Protein AF-A0A1Q3Z567-F1 (afdb_monomer_lite)

Foldseek 3Di:
DVVVVVVVVVVVVVVVVVVVVVVVVVVVVVVVVVVVVVVVVVVVCCVVVPPDPDDDDDDDDDDDDDDDDDDDDDDDDDDDDDDDDDDDDDDDDDPPDVVNVVVVVVVVVVVVVVVVVVVVVVVVVVVVVVVVVVVPDDPPPPPPDDDDDDDDDDDDDDPDDDPPDPPDADPQGDQPQADEAFDKDKDFAQDWGTYGRDNDIWHFNWFEAQWTQTVQFGIAGAQDWTDRDVQKIKHWNDTYHVRMTIIHIHGD

Sequence (252 aa):
MDRVISLLAALVGLIALGGAILVHTNADTQRREMATEIAQLKASMSLLGAPGAASGKTHTAAPLLPAAASSVAPPSQPSASMPSASMPSAAASAPPTDDTARAMQDLQARIASLEQVASSQAAELDAARARLAAASAPPTDVATAEPAAVTPLTAATASGAPTATPSAVSTDGPTKDCIPLGTRFMGQSGDSFPLCKTHIVLKVAAVTDGLATISGAGDVAVGATVPYNKGCMLAVFSADDSGFAEMRVTCQ

Secondary structure (DSSP, 8-state):
-HHHHHHHHHHHHHHHHHHHHHHHHHHHHHHHHHHHHHHHHHHHHHHHSS----------------------PPP----------PPPPP-------HHHHHHHHHHHHHHHHHHHHHHHHHHHHHHHHHHHHHHHS---------------------------------TT--SSS-BPTT-EEEEETT-EEEBTTSS-EEEEEEEETTEEEETTTEEEETT-EEEEETTEEEEEEEE-TTSEEEEEEEE-

pLDDT: mean 78.4, std 20.61, range [40.0, 98.12]

Structure (mmCIF, N/CA/C/O backbone):
data_AF-A0A1Q3Z567-F1
#
_entry.id   AF-A0A1Q3Z567-F1
#
loop_
_atom_site.group_PDB
_atom_site.id
_atom_site.type_symbol
_atom_site.label_atom_id
_atom_site.label_alt_id
_atom_site.label_comp_id
_atom_site.label_asym_id
_atom_site.label_entity_id
_atom_site.label_seq_id
_atom_site.pdbx_PDB_ins_code
_atom_site.Cartn_x
_atom_site.Cartn_y
_atom_site.Cartn_z
_atom_site.occupancy
_atom_site.B_iso_or_equiv
_atom_site.auth_seq_id
_atom_site.auth_comp_id
_atom_site.auth_asym_id
_atom_site.auth_atom_id
_atom_site.pdbx_PDB_model_num
ATOM 1 N N . MET A 1 1 ? -21.210 21.542 -29.301 1.00 74.25 1 MET A N 1
ATOM 2 C CA . MET A 1 1 ? -19.792 21.503 -28.871 1.00 74.25 1 MET A CA 1
ATOM 3 C C . MET A 1 1 ? -19.579 20.553 -27.686 1.00 74.25 1 MET A C 1
ATOM 5 O O . MET A 1 1 ? -18.475 20.058 -27.514 1.00 74.25 1 MET A O 1
ATOM 9 N N . ASP A 1 2 ? -20.631 20.170 -26.958 1.00 80.31 2 ASP A N 1
ATOM 10 C CA . ASP A 1 2 ? -20.581 19.326 -25.747 1.00 80.31 2 ASP A CA 1
ATOM 11 C C . ASP A 1 2 ? -20.029 17.907 -25.944 1.00 80.31 2 ASP A C 1
ATOM 13 O O . ASP A 1 2 ? -19.398 17.346 -25.050 1.00 80.31 2 ASP A O 1
ATOM 17 N N . ARG A 1 3 ? -20.191 17.325 -27.139 1.00 87.75 3 ARG A N 1
ATOM 18 C CA . ARG A 1 3 ? -19.659 15.982 -27.431 1.00 87.75 3 ARG A CA 1
ATOM 19 C C . ARG A 1 3 ? -18.131 15.932 -27.449 1.00 87.75 3 ARG A C 1
ATOM 21 O O . ARG A 1 3 ? -17.559 14.906 -27.106 1.00 87.75 3 ARG A O 1
ATOM 28 N N . VAL A 1 4 ? -17.476 17.036 -27.813 1.00 90.56 4 VAL A N 1
ATOM 29 C CA . VAL A 1 4 ? -16.007 17.117 -27.843 1.00 90.56 4 VAL A CA 1
ATOM 30 C C . VAL A 1 4 ? -15.452 17.170 -26.419 1.00 90.56 4 VAL A C 1
ATOM 32 O O . VAL A 1 4 ? -14.465 16.505 -26.123 1.00 90.56 4 VAL A O 1
AT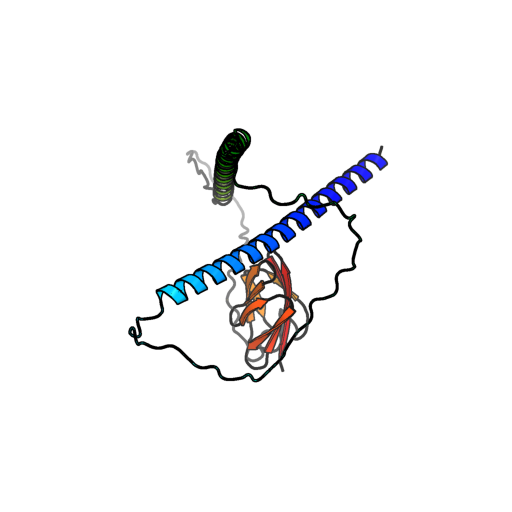OM 35 N N . ILE A 1 5 ? -16.133 17.880 -25.515 1.00 91.94 5 ILE A N 1
ATOM 36 C CA . ILE A 1 5 ? -15.732 17.999 -24.106 1.00 91.94 5 ILE A CA 1
ATOM 37 C C . ILE A 1 5 ? -15.831 16.638 -23.402 1.00 91.94 5 ILE A C 1
ATOM 39 O O . ILE A 1 5 ? -14.900 16.236 -22.707 1.00 91.94 5 ILE A O 1
ATOM 43 N N . SER A 1 6 ? -16.909 15.882 -23.643 1.00 90.00 6 SER A N 1
ATOM 44 C CA . SER A 1 6 ? -17.068 14.533 -23.080 1.00 90.00 6 SER A CA 1
ATOM 45 C C . SER A 1 6 ? -15.996 13.552 -23.582 1.00 90.00 6 SER A C 1
ATOM 47 O O . SER A 1 6 ? -15.500 12.737 -22.806 1.00 90.00 6 SER A O 1
ATOM 49 N N . LEU A 1 7 ? -15.582 13.668 -24.849 1.00 95.00 7 LEU A N 1
ATOM 50 C CA . LEU A 1 7 ? -14.552 12.806 -25.434 1.00 95.00 7 LEU A CA 1
ATOM 51 C C . LEU A 1 7 ? -13.156 13.123 -24.875 1.00 95.00 7 LEU A C 1
ATOM 53 O O . LEU A 1 7 ? -12.402 12.206 -24.554 1.00 95.00 7 LEU A O 1
ATOM 57 N N . LEU A 1 8 ? -12.836 14.407 -24.683 1.00 95.00 8 LEU A N 1
ATOM 58 C CA . LEU A 1 8 ? -11.581 14.826 -24.051 1.00 95.00 8 LEU A CA 1
ATOM 59 C C . LEU A 1 8 ? -11.494 14.362 -22.591 1.00 95.00 8 LEU A C 1
ATOM 61 O O . LEU A 1 8 ? -10.456 13.848 -22.184 1.00 95.00 8 LEU A O 1
ATOM 65 N N . ALA A 1 9 ? -12.582 14.471 -21.823 1.00 94.31 9 ALA A N 1
ATOM 66 C CA . ALA A 1 9 ? -12.614 13.996 -20.439 1.00 94.31 9 ALA A CA 1
ATOM 67 C C . ALA A 1 9 ? -12.362 12.479 -20.341 1.00 94.31 9 ALA A C 1
ATOM 69 O O . ALA A 1 9 ? -11.567 12.034 -19.512 1.00 94.31 9 ALA A O 1
ATOM 70 N N . ALA A 1 10 ? -12.977 11.687 -21.226 1.00 96.56 10 ALA A N 1
ATOM 71 C CA . ALA A 1 10 ? -12.752 10.244 -21.280 1.00 96.56 10 ALA A CA 1
ATOM 72 C C . ALA A 1 10 ? -11.300 9.888 -21.656 1.00 96.56 10 ALA A C 1
ATOM 74 O O . ALA A 1 10 ? -10.713 8.983 -21.065 1.00 96.56 10 ALA A O 1
ATOM 75 N N . LEU A 1 11 ? -10.701 10.620 -22.601 1.00 96.44 11 LEU A N 1
ATOM 76 C CA . LEU A 1 11 ? -9.323 10.392 -23.039 1.00 96.44 11 LEU A CA 1
ATOM 77 C C . LEU A 1 11 ? -8.306 10.696 -21.930 1.00 96.44 11 LEU A C 1
ATOM 79 O O . LEU A 1 11 ? -7.392 9.906 -21.708 1.00 96.44 11 LEU A O 1
ATOM 83 N N . VAL A 1 12 ? -8.497 11.789 -21.187 1.00 95.56 12 VAL A N 1
ATOM 84 C CA . VAL A 1 12 ? -7.654 12.113 -20.023 1.00 95.56 12 VAL A CA 1
ATOM 85 C C . VAL A 1 12 ? -7.780 11.037 -18.940 1.00 95.56 12 VAL A C 1
ATOM 87 O O . VAL A 1 12 ? -6.766 10.603 -18.396 1.00 95.56 12 VAL A O 1
ATOM 90 N N . GLY A 1 13 ? -8.995 10.539 -18.680 1.00 95.00 13 GLY A N 1
ATOM 91 C CA . GLY A 1 13 ? -9.216 9.436 -17.739 1.00 95.00 13 GLY A CA 1
ATOM 92 C C . GLY A 1 13 ? -8.488 8.147 -18.137 1.00 95.00 13 GLY A C 1
ATOM 93 O O . GLY A 1 13 ? -7.898 7.483 -17.288 1.00 95.00 13 GLY A O 1
ATOM 94 N N . LEU A 1 14 ? -8.462 7.817 -19.432 1.00 95.19 14 LEU A N 1
ATOM 95 C CA . LEU A 1 14 ? -7.770 6.627 -19.935 1.00 95.19 14 LEU A CA 1
ATOM 96 C C . LEU A 1 14 ? -6.244 6.762 -19.828 1.00 95.19 14 LEU A C 1
ATOM 98 O O . LEU A 1 14 ? -5.574 5.804 -19.448 1.00 95.19 14 LEU A O 1
ATOM 102 N N . ILE A 1 15 ? -5.692 7.952 -20.090 1.00 93.75 15 ILE A N 1
ATOM 103 C CA . ILE A 1 15 ? -4.257 8.223 -19.905 1.00 93.75 15 ILE A CA 1
ATOM 104 C C . ILE A 1 15 ? -3.869 8.093 -18.426 1.00 93.75 15 ILE A C 1
ATOM 106 O O . ILE A 1 15 ? -2.868 7.448 -18.115 1.00 93.75 15 ILE A O 1
ATOM 110 N N . ALA A 1 16 ? -4.676 8.646 -17.513 1.00 93.31 16 ALA A N 1
ATOM 111 C CA . ALA A 1 16 ? -4.439 8.528 -16.074 1.00 93.31 16 ALA A CA 1
ATOM 112 C C . ALA A 1 16 ? -4.460 7.060 -15.610 1.00 93.31 16 ALA A C 1
ATOM 114 O O . ALA A 1 16 ? -3.570 6.627 -14.878 1.00 93.31 16 ALA A O 1
ATOM 115 N N . LEU A 1 17 ? -5.423 6.272 -16.102 1.00 93.31 17 LEU A N 1
ATOM 116 C CA . LEU A 1 17 ? -5.502 4.838 -15.819 1.00 93.31 17 LEU A CA 1
ATOM 117 C C . LEU A 1 17 ? -4.287 4.073 -16.372 1.00 93.31 17 LEU A C 1
ATOM 119 O O . LEU A 1 17 ? -3.739 3.208 -15.690 1.00 93.31 17 LEU A O 1
ATOM 123 N N . GLY A 1 18 ? -3.831 4.418 -17.579 1.00 92.19 18 GLY A N 1
ATOM 124 C CA . GLY A 1 18 ? -2.625 3.843 -18.176 1.00 92.19 18 GLY A CA 1
ATOM 125 C C . GLY A 1 18 ? -1.368 4.121 -17.348 1.00 92.19 18 GLY A C 1
ATOM 126 O O . GLY A 1 18 ? -0.565 3.215 -17.134 1.00 92.19 18 GLY A O 1
ATOM 127 N N . GLY A 1 19 ? -1.230 5.342 -16.819 1.00 91.69 19 GLY A N 1
ATOM 128 C CA . GLY A 1 19 ? -0.124 5.719 -15.936 1.00 91.69 19 GLY A CA 1
ATOM 129 C C . GLY A 1 19 ? -0.081 4.895 -14.646 1.00 91.69 19 GLY A C 1
ATOM 130 O O . GLY A 1 19 ? 0.981 4.395 -14.279 1.00 91.69 19 GLY A O 1
ATOM 131 N N . ALA A 1 20 ? -1.232 4.681 -14.001 1.00 86.19 20 ALA A N 1
ATOM 132 C CA . ALA A 1 20 ? -1.317 3.896 -12.767 1.00 86.19 20 ALA A CA 1
ATOM 133 C C . ALA A 1 20 ? -0.874 2.433 -12.965 1.00 86.19 20 ALA A C 1
ATOM 135 O O . ALA A 1 20 ? -0.101 1.900 -12.169 1.00 86.19 20 ALA A O 1
ATOM 136 N N . ILE A 1 21 ? -1.297 1.799 -14.066 1.00 87.44 21 ILE A N 1
ATOM 137 C CA . ILE A 1 21 ? -0.906 0.417 -14.395 1.00 87.44 21 ILE A CA 1
ATOM 138 C C . ILE A 1 21 ? 0.606 0.324 -14.665 1.00 87.44 21 ILE A C 1
ATOM 140 O O . ILE A 1 21 ? 1.266 -0.628 -14.240 1.00 87.44 21 ILE A O 1
ATOM 144 N N . LEU A 1 22 ? 1.175 1.320 -15.349 1.00 87.38 22 LEU A N 1
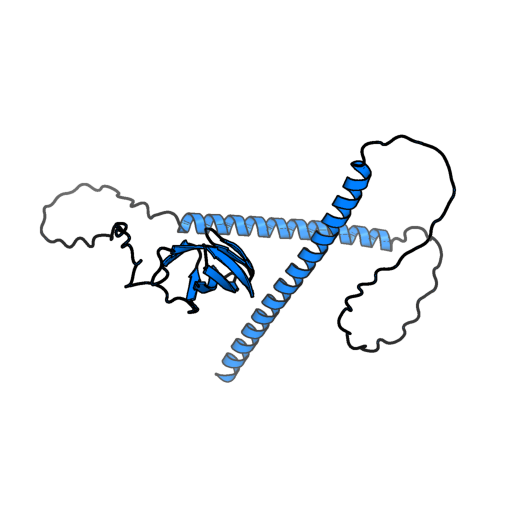ATOM 145 C CA . LEU A 1 22 ? 2.599 1.341 -15.687 1.00 87.38 22 LEU A CA 1
ATOM 146 C C . LEU A 1 22 ? 3.474 1.483 -14.429 1.00 87.38 22 LEU A C 1
ATOM 148 O O . LEU A 1 22 ? 4.460 0.766 -14.282 1.00 87.38 22 LEU A O 1
ATOM 152 N N . VAL A 1 23 ? 3.080 2.333 -13.475 1.00 89.62 23 VAL A N 1
ATOM 153 C CA . VAL A 1 23 ? 3.792 2.463 -12.190 1.00 89.62 23 VAL A CA 1
ATOM 154 C C . VAL A 1 23 ? 3.724 1.165 -11.382 1.00 89.62 23 VAL A C 1
ATOM 156 O O . VAL A 1 23 ? 4.752 0.712 -10.879 1.00 89.62 23 VAL A O 1
ATOM 159 N N . HIS A 1 24 ? 2.554 0.524 -11.309 1.00 83.50 24 HIS A N 1
ATOM 160 C CA . HIS A 1 24 ? 2.380 -0.715 -10.545 1.00 83.50 24 HIS A CA 1
ATOM 161 C C . HIS A 1 24 ? 3.247 -1.862 -11.093 1.00 83.50 24 HIS A C 1
ATOM 163 O O . HIS A 1 24 ? 3.981 -2.515 -10.354 1.00 83.50 24 HIS A O 1
ATOM 169 N N . THR A 1 25 ? 3.251 -2.047 -12.416 1.00 83.31 25 THR A N 1
ATOM 170 C CA . THR A 1 25 ? 4.081 -3.076 -13.070 1.00 83.31 25 THR A CA 1
ATOM 171 C C . THR A 1 25 ? 5.586 -2.818 -12.931 1.00 83.31 25 THR A C 1
ATOM 173 O O . THR A 1 25 ? 6.370 -3.766 -12.821 1.00 83.31 25 THR A O 1
ATOM 176 N N . ASN A 1 26 ? 6.009 -1.550 -12.890 1.00 85.19 26 ASN A N 1
ATOM 177 C CA . ASN A 1 26 ? 7.406 -1.187 -12.649 1.00 85.19 26 ASN A CA 1
ATOM 178 C C . ASN A 1 26 ? 7.835 -1.520 -11.207 1.00 85.19 26 ASN A C 1
ATOM 180 O O . ASN A 1 26 ? 8.870 -2.154 -11.001 1.00 85.19 26 ASN A O 1
ATOM 184 N N . ALA A 1 27 ? 6.992 -1.202 -10.218 1.00 82.19 27 ALA A N 1
ATOM 185 C CA . ALA A 1 27 ? 7.247 -1.540 -8.818 1.00 82.19 27 ALA A CA 1
ATOM 186 C C . ALA A 1 27 ? 7.392 -3.060 -8.599 1.00 82.19 27 ALA A C 1
ATOM 188 O O . ALA A 1 27 ? 8.302 -3.503 -7.894 1.00 82.19 27 ALA A O 1
ATOM 189 N N . ASP A 1 28 ? 6.557 -3.872 -9.254 1.00 84.88 28 ASP A N 1
ATOM 190 C CA . ASP A 1 28 ? 6.667 -5.336 -9.204 1.00 84.88 28 ASP A CA 1
ATOM 191 C C . ASP A 1 28 ? 7.965 -5.860 -9.828 1.00 84.88 28 ASP A C 1
ATOM 193 O O . ASP A 1 28 ? 8.568 -6.814 -9.325 1.00 84.88 28 ASP A O 1
ATOM 197 N N . THR A 1 29 ? 8.411 -5.235 -10.919 1.00 84.81 29 THR A N 1
ATOM 198 C CA . THR A 1 29 ? 9.659 -5.610 -11.596 1.00 84.81 29 THR A CA 1
ATOM 199 C C . THR A 1 29 ? 10.858 -5.313 -10.698 1.00 84.81 29 THR A C 1
ATOM 201 O O . THR A 1 29 ? 11.662 -6.213 -10.448 1.00 84.81 29 THR A O 1
ATOM 204 N N . GLN A 1 30 ? 10.908 -4.120 -10.095 1.00 87.88 30 GLN A N 1
ATOM 205 C CA . GLN A 1 30 ? 11.947 -3.762 -9.124 1.00 87.88 30 GLN A CA 1
ATOM 206 C C . GLN A 1 30 ? 11.977 -4.705 -7.917 1.00 87.88 30 GLN A C 1
ATOM 208 O O . GLN A 1 30 ? 13.054 -5.137 -7.505 1.00 87.88 30 GLN A O 1
ATOM 213 N N . ARG A 1 31 ? 10.815 -5.080 -7.356 1.00 81.88 31 ARG A N 1
ATOM 214 C CA . ARG A 1 31 ? 10.772 -6.025 -6.224 1.00 81.88 31 ARG A CA 1
ATOM 215 C C . ARG A 1 31 ? 11.371 -7.385 -6.591 1.00 81.88 31 ARG A C 1
ATOM 217 O O . ARG A 1 31 ? 12.050 -7.994 -5.763 1.00 81.88 31 ARG A O 1
ATOM 224 N N . ARG A 1 32 ? 11.149 -7.867 -7.820 1.00 87.81 32 ARG A N 1
ATOM 225 C CA . ARG A 1 32 ? 11.729 -9.135 -8.297 1.00 87.81 32 ARG A CA 1
ATOM 226 C C . ARG A 1 32 ? 13.237 -9.035 -8.493 1.00 87.81 32 ARG A C 1
ATOM 228 O O . ARG A 1 32 ? 13.945 -9.948 -8.076 1.00 87.81 32 ARG A O 1
ATOM 235 N N . GLU A 1 33 ? 13.721 -7.938 -9.065 1.00 90.06 33 GLU A N 1
ATOM 236 C CA . GLU A 1 33 ? 15.157 -7.706 -9.245 1.00 90.06 33 GLU A CA 1
ATOM 237 C C . GLU A 1 33 ? 15.881 -7.658 -7.891 1.00 90.06 33 GLU A C 1
ATOM 239 O O . GLU A 1 33 ? 16.802 -8.447 -7.663 1.00 90.06 33 GLU A O 1
ATOM 244 N N . MET A 1 34 ? 15.382 -6.874 -6.929 1.00 90.88 34 MET A N 1
ATOM 245 C CA . MET A 1 34 ? 15.969 -6.801 -5.583 1.00 90.88 34 MET A CA 1
ATOM 246 C C . MET A 1 34 ? 15.975 -8.160 -4.865 1.00 90.88 34 MET A C 1
ATOM 248 O O . MET A 1 34 ? 16.950 -8.513 -4.200 1.00 90.88 34 MET A O 1
ATOM 252 N N . ALA A 1 35 ? 14.918 -8.965 -5.018 1.00 86.12 35 ALA A N 1
ATOM 253 C CA . ALA A 1 35 ? 14.878 -10.307 -4.437 1.00 86.12 35 ALA A CA 1
ATOM 254 C C . ALA A 1 35 ? 15.980 -11.219 -5.007 1.00 86.12 35 ALA A C 1
ATOM 256 O O . ALA A 1 35 ? 16.580 -12.004 -4.265 1.00 86.12 35 ALA A O 1
ATOM 257 N N . THR A 1 36 ? 16.281 -11.104 -6.306 1.00 91.69 36 THR A N 1
ATOM 258 C CA . THR A 1 36 ? 17.366 -11.873 -6.933 1.00 91.69 36 THR A CA 1
ATOM 259 C C . THR A 1 36 ? 18.751 -11.399 -6.505 1.00 91.69 36 THR A C 1
ATOM 261 O O . THR A 1 36 ? 19.616 -12.238 -6.244 1.00 91.69 36 THR A O 1
ATOM 264 N N . GLU A 1 37 ? 18.951 -10.091 -6.330 1.00 92.06 37 GLU A N 1
ATOM 265 C CA . GLU A 1 37 ? 20.209 -9.546 -5.815 1.00 92.06 37 GLU A CA 1
ATOM 266 C C . GLU A 1 37 ? 20.483 -10.029 -4.390 1.00 92.06 37 GLU A C 1
ATOM 268 O O . GLU A 1 37 ? 21.581 -10.506 -4.101 1.00 92.06 37 GLU A O 1
ATOM 273 N N . ILE A 1 38 ? 19.476 -10.012 -3.507 1.00 89.19 38 ILE A N 1
ATOM 274 C CA . ILE A 1 38 ? 19.614 -10.510 -2.129 1.00 89.19 38 ILE A CA 1
ATOM 275 C C . ILE A 1 38 ? 19.966 -12.002 -2.120 1.00 89.19 38 ILE A C 1
ATOM 277 O O . ILE A 1 38 ? 20.807 -12.436 -1.328 1.00 89.19 38 ILE A O 1
ATOM 281 N N . ALA A 1 39 ? 19.362 -12.800 -3.005 1.00 88.00 39 ALA A N 1
ATOM 282 C CA . ALA A 1 39 ? 19.693 -14.216 -3.127 1.00 88.00 39 ALA A CA 1
ATOM 283 C C . ALA A 1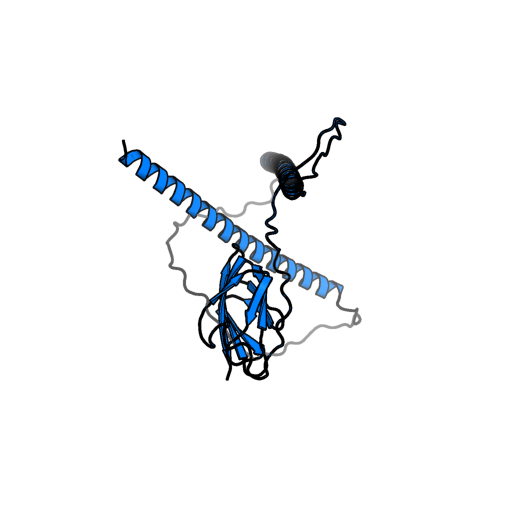 39 ? 21.148 -14.427 -3.583 1.00 88.00 39 ALA A C 1
ATOM 285 O O . ALA A 1 39 ? 21.849 -15.269 -3.014 1.00 88.00 39 ALA A O 1
ATOM 286 N N . GLN A 1 40 ? 21.629 -13.636 -4.550 1.00 90.44 40 GLN A N 1
ATOM 287 C CA . GLN A 1 40 ? 23.022 -13.687 -5.003 1.00 90.44 40 GLN A CA 1
ATOM 288 C C . GLN A 1 40 ? 24.011 -13.221 -3.927 1.00 90.44 40 GLN A C 1
ATOM 290 O O . GLN A 1 40 ? 25.008 -13.901 -3.686 1.00 90.44 40 GLN A O 1
ATOM 295 N N . LEU A 1 41 ? 23.721 -12.116 -3.237 1.00 91.88 41 LEU A N 1
ATOM 296 C CA . LEU A 1 41 ? 24.518 -11.600 -2.119 1.00 91.88 41 LEU A CA 1
ATOM 297 C C . LEU A 1 41 ? 24.598 -12.617 -0.977 1.00 91.88 41 LEU A C 1
ATOM 299 O O . LEU A 1 41 ? 25.663 -12.858 -0.417 1.00 91.88 41 LEU A O 1
ATOM 303 N N . LYS A 1 42 ? 23.487 -13.283 -0.653 1.00 91.50 42 LYS A N 1
ATOM 304 C CA . LYS A 1 42 ? 23.470 -14.325 0.378 1.00 91.50 42 LYS A CA 1
ATOM 305 C C . LYS A 1 42 ? 24.281 -15.552 -0.040 1.00 91.50 42 LYS A C 1
ATOM 307 O O . LYS A 1 42 ? 24.982 -16.127 0.792 1.00 91.50 42 LYS A O 1
ATOM 312 N N . ALA A 1 43 ? 24.220 -15.939 -1.314 1.00 92.44 43 ALA A N 1
ATOM 313 C CA . ALA A 1 43 ? 25.026 -17.033 -1.846 1.00 92.44 43 ALA A CA 1
ATOM 314 C C . ALA A 1 43 ? 26.532 -16.712 -1.795 1.00 92.44 43 ALA A C 1
ATOM 316 O O . ALA A 1 43 ? 27.317 -17.551 -1.351 1.00 92.44 43 ALA A O 1
ATOM 317 N N . SER A 1 44 ? 26.939 -15.492 -2.167 1.00 89.19 44 SER A N 1
ATOM 318 C CA . SER A 1 44 ? 28.345 -15.072 -2.101 1.00 89.19 44 SER A CA 1
ATOM 319 C C . SER A 1 44 ? 28.842 -14.930 -0.657 1.00 89.19 44 SER A C 1
ATOM 321 O O . SER A 1 44 ? 29.937 -15.397 -0.341 1.00 89.19 44 SER A O 1
ATOM 323 N N . MET A 1 45 ? 28.016 -14.404 0.256 1.00 90.56 45 MET A N 1
ATOM 324 C CA . MET A 1 45 ? 28.335 -14.364 1.688 1.00 90.56 45 MET A CA 1
ATOM 325 C C . MET A 1 45 ? 28.431 -15.759 2.306 1.00 90.56 45 MET A C 1
ATOM 327 O O . MET A 1 45 ? 29.277 -15.967 3.167 1.00 90.56 45 MET A O 1
ATOM 331 N N . SER A 1 46 ? 27.626 -16.734 1.872 1.00 87.69 46 SER A N 1
ATOM 332 C CA . SER A 1 46 ? 27.750 -18.117 2.354 1.00 87.69 46 SER A CA 1
ATOM 333 C C . SER A 1 46 ? 29.043 -18.786 1.880 1.00 87.69 46 SER A C 1
ATOM 335 O O . SER A 1 46 ? 29.567 -19.646 2.585 1.00 87.69 46 SER A O 1
ATOM 337 N N . LEU A 1 47 ? 29.562 -18.401 0.709 1.00 85.56 47 LEU A N 1
ATOM 338 C CA . LEU A 1 47 ? 30.823 -18.917 0.177 1.00 85.56 47 LEU A CA 1
ATOM 339 C C . LEU A 1 47 ? 32.039 -18.315 0.902 1.00 85.56 47 LEU A C 1
ATOM 341 O O . LEU A 1 47 ? 33.003 -19.027 1.166 1.00 85.56 47 LEU A O 1
ATOM 345 N N . LEU A 1 48 ? 31.984 -17.025 1.257 1.00 88.94 48 LEU A N 1
ATOM 346 C CA . LEU A 1 48 ? 33.039 -16.342 2.024 1.00 88.94 48 LEU A CA 1
ATOM 347 C C . LEU A 1 48 ? 32.952 -16.603 3.535 1.00 88.94 48 LEU A C 1
ATOM 349 O O . LEU A 1 48 ? 33.964 -16.583 4.229 1.00 88.94 48 LEU A O 1
ATOM 353 N N . GLY A 1 49 ? 31.740 -16.804 4.045 1.00 74.38 49 GLY A N 1
ATOM 354 C CA . GLY A 1 49 ? 31.433 -16.946 5.462 1.00 74.38 49 GLY A CA 1
ATOM 355 C C . GLY A 1 49 ? 31.471 -18.380 5.971 1.00 74.38 49 GLY A C 1
ATOM 356 O O . GLY A 1 49 ? 31.224 -18.574 7.156 1.00 74.38 49 GLY A O 1
ATOM 357 N N . ALA A 1 50 ? 31.768 -19.374 5.126 1.00 65.00 50 ALA A N 1
ATOM 358 C CA . ALA A 1 50 ? 32.077 -20.721 5.590 1.00 65.00 50 ALA A CA 1
ATOM 359 C C . ALA A 1 50 ? 33.391 -20.658 6.396 1.00 65.00 50 ALA A C 1
ATOM 361 O O . ALA A 1 50 ? 34.461 -20.498 5.800 1.00 65.00 50 ALA A O 1
ATOM 362 N N . PRO A 1 51 ? 33.347 -20.736 7.743 1.00 53.22 51 PRO A N 1
ATOM 363 C CA . PRO A 1 51 ? 34.561 -20.703 8.541 1.00 53.22 51 PRO A CA 1
ATOM 364 C C . PRO A 1 51 ? 35.397 -21.917 8.146 1.00 53.22 51 PRO A C 1
ATOM 366 O O . PRO A 1 51 ? 34.880 -23.032 8.107 1.00 53.22 51 PRO A O 1
ATOM 369 N N . GLY A 1 52 ? 36.664 -21.684 7.800 1.00 53.31 52 GLY A N 1
ATOM 370 C CA . GLY A 1 52 ? 37.577 -22.693 7.276 1.00 53.31 52 GLY A CA 1
ATOM 371 C C . GLY A 1 52 ? 37.591 -23.980 8.099 1.00 53.31 52 GLY A C 1
ATOM 372 O O . GLY A 1 52 ? 38.350 -24.115 9.054 1.00 53.31 52 GLY A O 1
ATOM 373 N N . ALA A 1 53 ? 36.795 -24.958 7.675 1.00 50.12 53 ALA A N 1
ATOM 374 C CA . ALA A 1 53 ? 36.962 -26.350 8.036 1.00 50.12 53 ALA A CA 1
ATOM 375 C C . ALA A 1 53 ? 37.934 -26.955 7.020 1.00 50.12 53 ALA A C 1
ATOM 377 O O . ALA A 1 53 ? 37.556 -27.369 5.930 1.00 50.12 53 ALA A O 1
ATOM 378 N N . ALA A 1 54 ? 39.211 -26.858 7.386 1.00 47.16 54 ALA A N 1
ATOM 379 C CA . ALA A 1 54 ? 40.353 -27.662 6.970 1.00 47.16 54 ALA A CA 1
ATOM 380 C C . ALA A 1 54 ? 40.247 -28.465 5.656 1.00 47.16 54 ALA A C 1
ATOM 382 O O . ALA A 1 54 ? 39.542 -29.463 5.538 1.00 47.16 54 ALA A O 1
ATOM 383 N N . SER A 1 55 ? 41.134 -28.084 4.735 1.00 52.31 55 SER A N 1
ATOM 384 C CA . SER A 1 55 ? 41.723 -28.923 3.692 1.00 52.31 55 SER A CA 1
ATOM 385 C C . SER A 1 55 ? 41.938 -30.372 4.165 1.00 52.31 55 SER A C 1
ATOM 387 O O . SER A 1 55 ? 42.773 -30.642 5.029 1.00 52.31 55 SER A O 1
ATOM 389 N N . GLY A 1 56 ? 41.178 -31.302 3.589 1.00 43.59 56 GLY A N 1
ATOM 390 C CA . GLY A 1 56 ? 41.235 -32.729 3.882 1.00 43.59 56 GLY A CA 1
ATOM 391 C C . GLY A 1 56 ? 40.840 -33.539 2.652 1.00 43.59 56 GLY A C 1
ATOM 392 O O . GLY A 1 56 ? 39.673 -33.627 2.303 1.00 43.59 56 GLY A O 1
ATOM 393 N N . LYS A 1 57 ? 41.866 -34.069 1.986 1.00 46.84 57 LYS A N 1
ATOM 394 C CA . LYS A 1 57 ? 41.902 -35.052 0.894 1.00 46.84 57 LYS A CA 1
ATOM 395 C C . LYS A 1 57 ? 40.660 -35.937 0.644 1.00 46.84 57 LYS A C 1
ATOM 397 O O . LYS A 1 57 ? 40.018 -36.443 1.556 1.00 46.84 57 LYS A O 1
ATOM 402 N N . THR A 1 58 ? 40.601 -36.321 -0.636 1.00 40.41 58 THR A N 1
ATOM 403 C CA . THR A 1 58 ? 40.142 -37.578 -1.268 1.00 40.41 58 THR A CA 1
ATOM 404 C C . THR A 1 58 ? 38.758 -37.664 -1.923 1.00 40.41 58 THR A C 1
ATOM 406 O O . THR A 1 58 ? 37.716 -37.396 -1.344 1.00 40.41 58 THR A O 1
ATOM 409 N N . HIS A 1 59 ? 38.847 -38.096 -3.185 1.00 52.09 59 HIS A N 1
ATOM 410 C CA . HIS A 1 59 ? 37.832 -38.588 -4.104 1.00 52.09 59 HIS A CA 1
ATOM 411 C C . HIS A 1 59 ? 36.945 -39.718 -3.543 1.00 52.09 59 HIS A C 1
ATOM 413 O O . HIS A 1 59 ? 37.375 -40.493 -2.694 1.00 52.09 59 HIS A O 1
ATOM 419 N N . THR A 1 60 ? 35.807 -39.890 -4.232 1.00 44.38 60 THR A N 1
ATOM 420 C CA . THR A 1 60 ? 35.009 -41.124 -4.395 1.00 44.38 60 THR A CA 1
ATOM 421 C C . THR A 1 60 ? 33.984 -41.436 -3.303 1.00 44.38 60 THR A C 1
ATOM 423 O O . THR A 1 60 ? 34.334 -41.936 -2.244 1.00 44.38 60 THR A O 1
ATOM 426 N N . ALA A 1 61 ? 32.698 -41.256 -3.634 1.00 42.00 61 ALA A N 1
ATOM 427 C CA . ALA A 1 61 ? 31.664 -42.307 -3.684 1.00 42.00 61 ALA A CA 1
ATOM 428 C C . ALA A 1 61 ? 30.255 -41.690 -3.599 1.00 42.00 61 ALA A C 1
ATOM 430 O O . ALA A 1 61 ? 29.976 -40.851 -2.748 1.00 42.00 61 ALA A O 1
ATOM 431 N N . ALA A 1 62 ? 29.366 -42.140 -4.488 1.00 54.19 62 ALA A N 1
ATOM 432 C CA . ALA A 1 62 ? 27.926 -41.902 -4.423 1.00 54.19 62 ALA A CA 1
ATOM 433 C C . ALA A 1 62 ? 27.322 -42.399 -3.094 1.00 54.19 62 ALA A C 1
ATOM 435 O O . ALA A 1 62 ? 27.820 -43.369 -2.516 1.00 54.19 62 ALA A O 1
ATOM 436 N N . PRO A 1 63 ? 26.185 -41.825 -2.673 1.00 54.41 63 PRO A N 1
ATOM 437 C CA . PRO A 1 63 ? 25.020 -42.690 -2.521 1.00 54.41 63 PRO A CA 1
ATOM 438 C C . PRO A 1 63 ? 23.707 -42.065 -3.013 1.00 54.41 63 PRO A C 1
ATOM 440 O O . PRO A 1 63 ? 23.583 -40.875 -3.292 1.00 54.41 63 PRO A O 1
ATOM 443 N N . LEU A 1 64 ? 22.747 -42.969 -3.167 1.00 50.56 64 LEU A N 1
ATOM 444 C CA . LEU A 1 64 ? 21.423 -42.821 -3.744 1.00 50.56 64 LEU A CA 1
ATOM 445 C C . LEU A 1 64 ? 20.486 -41.866 -2.979 1.00 50.56 64 LEU A C 1
ATOM 447 O O . LEU A 1 64 ? 20.566 -41.725 -1.763 1.00 50.56 64 LEU A O 1
ATOM 451 N N . LEU A 1 65 ? 19.558 -41.306 -3.764 1.00 50.22 65 LEU A N 1
ATOM 452 C CA . LEU A 1 65 ? 18.184 -40.848 -3.476 1.00 50.22 65 LEU A CA 1
ATOM 453 C C . LEU A 1 65 ? 17.567 -41.329 -2.135 1.00 50.22 65 LEU A C 1
ATOM 455 O O . LEU A 1 65 ? 17.768 -42.477 -1.739 1.00 50.22 65 LEU A O 1
ATOM 459 N N . PRO A 1 66 ? 16.670 -40.526 -1.524 1.00 55.06 66 PRO A N 1
ATOM 460 C CA . PRO A 1 66 ? 15.263 -40.672 -1.903 1.00 55.06 66 PRO A CA 1
ATOM 461 C C . PRO A 1 66 ? 14.528 -39.357 -2.191 1.00 55.06 66 PRO A C 1
ATOM 463 O O . PRO A 1 66 ? 14.875 -38.269 -1.742 1.00 55.06 66 PRO A O 1
ATOM 466 N N . ALA A 1 67 ? 13.477 -39.527 -2.985 1.00 50.06 67 ALA A N 1
ATOM 467 C CA . ALA A 1 67 ? 12.514 -38.536 -3.411 1.00 50.06 67 ALA A CA 1
ATOM 468 C C . ALA A 1 67 ? 11.674 -37.962 -2.258 1.00 50.06 67 ALA A C 1
ATOM 470 O O . ALA A 1 67 ? 11.214 -38.697 -1.388 1.00 50.06 67 ALA A O 1
ATOM 471 N N . ALA A 1 68 ? 11.355 -36.672 -2.356 1.00 45.97 68 ALA A N 1
ATOM 472 C CA . ALA A 1 68 ? 10.079 -36.122 -1.911 1.00 45.97 68 ALA A CA 1
ATOM 473 C C . ALA A 1 68 ? 9.727 -34.954 -2.837 1.00 45.97 68 ALA A C 1
ATOM 475 O O . ALA A 1 68 ? 10.267 -33.854 -2.744 1.00 45.97 68 ALA A O 1
ATOM 476 N N . ALA A 1 69 ? 8.861 -35.256 -3.798 1.00 48.81 69 ALA A N 1
ATOM 477 C CA . ALA A 1 69 ? 8.278 -34.304 -4.717 1.00 48.81 69 ALA A CA 1
ATOM 478 C C . ALA A 1 69 ? 7.270 -33.411 -3.979 1.00 48.81 69 ALA A C 1
ATOM 480 O O . ALA A 1 69 ? 6.410 -33.892 -3.244 1.00 48.81 69 ALA A O 1
ATOM 481 N N . SER A 1 70 ? 7.335 -32.108 -4.227 1.00 45.00 70 SER A N 1
ATOM 482 C CA . SER A 1 70 ? 6.186 -31.207 -4.115 1.00 45.00 70 SER A CA 1
ATOM 483 C C . SER A 1 70 ? 6.326 -30.147 -5.196 1.00 45.00 70 SER A C 1
ATOM 485 O O . SER A 1 70 ? 6.787 -29.032 -4.984 1.00 45.00 70 SER A O 1
ATOM 487 N N . SER A 1 71 ? 5.980 -30.572 -6.407 1.00 42.88 71 SER A N 1
ATOM 488 C CA . SER A 1 71 ? 5.736 -29.725 -7.564 1.00 42.88 71 SER A CA 1
ATOM 489 C C . SER A 1 71 ? 4.370 -29.059 -7.401 1.00 42.88 71 SER A C 1
ATOM 491 O O . SER A 1 71 ? 3.340 -29.677 -7.676 1.00 42.88 71 SER A O 1
ATOM 493 N N . VAL A 1 72 ? 4.351 -27.806 -6.954 1.00 51.22 72 VAL A N 1
ATOM 494 C CA . VAL A 1 72 ? 3.204 -26.919 -7.171 1.00 51.22 72 VAL A CA 1
ATOM 495 C C . VAL A 1 72 ? 3.357 -26.289 -8.553 1.00 51.22 72 VAL A C 1
ATOM 497 O O . VAL A 1 72 ? 4.344 -25.621 -8.854 1.00 51.22 72 VAL A O 1
ATOM 500 N N . ALA A 1 73 ? 2.410 -26.620 -9.424 1.00 44.56 73 ALA A N 1
ATOM 501 C CA . ALA A 1 73 ? 2.378 -26.239 -10.825 1.00 44.56 73 ALA A CA 1
ATOM 502 C C . ALA A 1 73 ? 2.152 -24.722 -11.005 1.00 44.56 73 ALA A C 1
ATOM 504 O O . ALA A 1 73 ? 1.283 -24.162 -10.334 1.00 44.56 73 ALA A O 1
ATOM 505 N N . PRO A 1 74 ? 2.864 -24.053 -11.930 1.00 60.78 74 PRO A N 1
ATOM 506 C CA . PRO A 1 74 ? 2.483 -22.726 -12.401 1.00 60.78 74 PRO A CA 1
ATOM 507 C C . PRO A 1 74 ? 1.255 -22.809 -13.332 1.00 60.78 74 PRO A C 1
ATOM 509 O O . PRO A 1 74 ? 1.107 -23.797 -14.059 1.00 60.78 74 PRO A O 1
ATOM 512 N N . PRO A 1 75 ? 0.370 -21.794 -13.346 1.00 58.84 75 PRO A N 1
ATOM 513 C CA . PRO A 1 75 ? -0.777 -21.768 -14.241 1.00 58.84 75 PRO A CA 1
ATOM 514 C C . PRO A 1 75 ? -0.342 -21.595 -15.701 1.00 58.84 75 PRO A C 1
ATOM 516 O O . PRO A 1 75 ? 0.445 -20.718 -16.056 1.00 58.84 75 PRO A O 1
ATOM 519 N N . SER A 1 76 ? -0.904 -22.464 -16.532 1.00 47.38 76 SER A N 1
ATOM 520 C CA . SER A 1 76 ? -0.782 -22.542 -17.980 1.00 47.38 76 SER A CA 1
ATOM 521 C C . SER A 1 76 ? -1.080 -21.201 -18.658 1.00 47.38 76 SER A C 1
ATOM 523 O O . SER A 1 76 ? -2.220 -20.737 -18.664 1.00 47.38 76 SER A O 1
ATOM 525 N N . GLN A 1 77 ? -0.065 -20.596 -19.276 1.00 55.28 77 GLN A N 1
ATOM 526 C CA . GLN A 1 77 ? -0.262 -19.525 -20.251 1.00 55.28 77 GLN A CA 1
ATOM 527 C C . GLN A 1 77 ? -0.716 -20.118 -21.597 1.00 55.28 77 GLN A C 1
ATOM 529 O O . GLN A 1 77 ? -0.162 -21.133 -22.032 1.00 55.28 77 GLN A O 1
ATOM 534 N N . PRO A 1 78 ? -1.701 -19.510 -22.283 1.00 58.41 78 PRO A N 1
ATOM 535 C CA . PRO A 1 78 ? -2.121 -19.942 -23.607 1.00 58.41 78 PRO A CA 1
ATOM 536 C C . PRO A 1 78 ? -1.030 -19.648 -24.642 1.00 58.41 78 PRO A C 1
ATOM 538 O O . PRO A 1 78 ? -0.568 -18.518 -24.797 1.00 58.41 78 PRO A O 1
ATOM 541 N N . SER A 1 79 ? -0.634 -20.698 -25.358 1.00 47.41 79 SER A N 1
ATOM 542 C CA . SER A 1 79 ? 0.283 -20.656 -26.490 1.00 47.41 79 SER A CA 1
ATOM 543 C C . SER A 1 79 ? -0.278 -19.779 -27.613 1.00 47.41 79 SER A C 1
ATOM 545 O O . SER A 1 79 ? -1.176 -20.194 -28.342 1.00 47.41 79 SER A O 1
ATOM 547 N N . ALA A 1 80 ? 0.276 -18.579 -27.778 1.00 47.25 80 ALA A N 1
ATOM 548 C CA . ALA A 1 80 ? 0.182 -17.832 -29.023 1.00 47.25 80 ALA A CA 1
ATOM 549 C C . ALA A 1 80 ? 1.403 -18.184 -29.882 1.00 47.25 80 ALA A C 1
ATOM 551 O O . ALA A 1 80 ? 2.551 -17.960 -29.499 1.00 47.25 80 ALA A O 1
ATOM 552 N N . SER A 1 81 ? 1.132 -18.800 -31.027 1.00 51.06 81 SER A N 1
ATOM 553 C CA . SER A 1 81 ? 2.096 -19.207 -32.040 1.00 51.06 81 SER A CA 1
ATOM 554 C C . SER A 1 81 ? 2.918 -18.010 -32.528 1.00 51.06 81 SER A C 1
ATOM 556 O O . SER A 1 81 ? 2.374 -17.102 -33.153 1.00 51.06 81 SER A O 1
ATOM 558 N N . MET A 1 82 ? 4.229 -18.017 -32.279 1.00 42.78 82 MET A N 1
ATOM 559 C CA . MET A 1 82 ? 5.167 -17.149 -32.994 1.00 42.78 82 MET A CA 1
ATOM 560 C C . MET A 1 82 ? 5.750 -17.880 -34.215 1.00 42.78 82 MET A C 1
ATOM 562 O O . MET A 1 82 ? 5.959 -19.096 -34.159 1.00 42.78 82 MET A O 1
ATOM 566 N N . PRO A 1 83 ? 6.015 -17.164 -35.322 1.00 56.25 83 PRO A N 1
ATOM 567 C CA . PRO A 1 83 ? 6.602 -17.732 -36.528 1.00 56.25 83 PRO A CA 1
ATOM 568 C C . PRO A 1 83 ? 8.074 -18.114 -36.314 1.00 56.25 83 PRO A C 1
ATOM 570 O O . PRO A 1 83 ? 8.841 -17.389 -35.684 1.00 56.25 83 PRO A O 1
ATOM 573 N N . SER A 1 84 ? 8.462 -19.258 -36.886 1.00 51.31 84 SER A N 1
ATOM 574 C CA . SER A 1 84 ? 9.858 -19.681 -37.030 1.00 51.31 84 SER A CA 1
ATOM 575 C C . SER A 1 84 ? 10.649 -18.631 -37.807 1.00 51.31 84 SER A C 1
ATOM 577 O O . SER A 1 84 ? 10.459 -18.481 -39.012 1.00 51.31 84 SER A O 1
ATOM 579 N N . ALA A 1 85 ? 11.563 -17.948 -37.124 1.00 45.25 85 ALA A N 1
ATOM 580 C CA . ALA A 1 85 ? 12.667 -17.241 -37.752 1.00 45.25 85 ALA A CA 1
ATOM 581 C C . ALA A 1 85 ? 13.960 -17.997 -37.433 1.00 45.25 85 ALA A C 1
ATOM 583 O O . ALA A 1 85 ? 14.335 -18.191 -36.278 1.00 45.25 85 ALA A O 1
ATOM 584 N N . SER A 1 86 ? 14.588 -18.474 -38.499 1.00 50.28 86 SER A N 1
ATOM 585 C CA . SER A 1 86 ? 15.847 -19.199 -38.552 1.00 50.28 86 SER A CA 1
ATOM 586 C C . SER A 1 86 ? 16.945 -18.503 -37.741 1.00 50.28 86 SER A C 1
ATOM 588 O O . SER A 1 86 ? 17.279 -17.350 -38.006 1.00 50.28 86 SER A O 1
ATOM 590 N N . MET A 1 87 ? 17.542 -19.214 -36.782 1.00 43.22 87 MET A N 1
ATOM 591 C CA . MET A 1 87 ? 18.776 -18.771 -36.130 1.00 43.22 87 MET A CA 1
ATOM 592 C C . MET A 1 87 ? 19.954 -18.877 -37.111 1.00 43.22 87 MET A C 1
ATOM 594 O O . MET A 1 87 ? 20.124 -19.938 -37.721 1.00 43.22 87 MET A O 1
ATOM 598 N N . PRO A 1 88 ? 20.808 -17.848 -37.254 1.00 56.31 88 PRO A N 1
ATOM 599 C CA . PRO A 1 88 ? 22.108 -18.023 -37.874 1.00 56.31 88 PRO A CA 1
ATOM 600 C C . PRO A 1 88 ? 23.063 -18.710 -36.894 1.00 56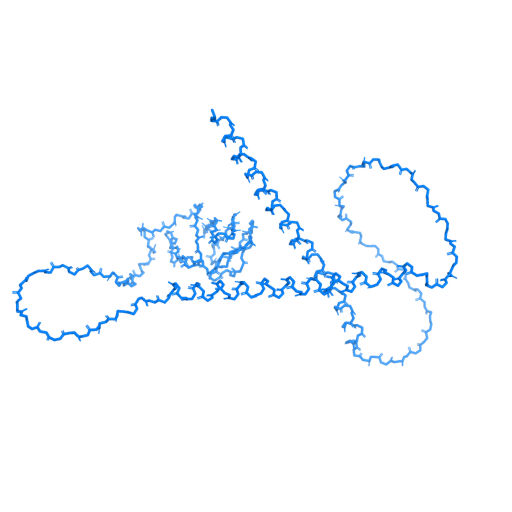.31 88 PRO A C 1
ATOM 602 O O . PRO A 1 88 ? 23.171 -18.363 -35.718 1.00 56.31 88 PRO A O 1
ATOM 605 N N . SER A 1 89 ? 23.742 -19.718 -37.429 1.00 50.38 89 SER A N 1
ATOM 606 C CA . SER A 1 89 ? 24.801 -20.482 -36.787 1.00 50.38 89 SER A CA 1
ATOM 607 C C . SER A 1 89 ? 25.948 -19.575 -36.341 1.00 50.38 89 SER A C 1
ATOM 609 O O . SER A 1 89 ? 26.364 -18.676 -37.072 1.00 50.38 89 SER A O 1
ATOM 611 N N . ALA A 1 90 ? 26.474 -19.862 -35.151 1.00 51.28 90 ALA A N 1
ATOM 612 C CA . ALA A 1 90 ? 27.642 -19.228 -34.564 1.00 51.28 90 ALA A CA 1
ATOM 613 C C . ALA A 1 90 ? 28.829 -19.202 -35.543 1.00 51.28 90 ALA A C 1
ATOM 615 O O . ALA A 1 90 ? 29.262 -20.245 -36.038 1.00 51.28 90 ALA A O 1
ATOM 616 N N . ALA A 1 91 ? 29.363 -18.004 -35.775 1.00 43.25 91 ALA A N 1
ATOM 617 C CA . ALA A 1 91 ? 30.657 -17.784 -36.397 1.00 43.25 91 ALA A CA 1
ATOM 618 C C . ALA A 1 91 ? 31.588 -17.118 -35.381 1.00 43.25 91 ALA A C 1
ATOM 620 O O . ALA A 1 91 ? 31.177 -16.315 -34.547 1.00 43.25 91 ALA A O 1
ATOM 621 N N . ALA A 1 92 ? 32.837 -17.553 -35.448 1.00 47.88 92 ALA A N 1
ATOM 622 C CA . ALA A 1 92 ? 33.903 -17.338 -34.497 1.00 47.88 92 ALA A CA 1
ATOM 623 C C . ALA A 1 92 ? 34.290 -15.867 -34.280 1.00 47.88 92 ALA A C 1
ATOM 625 O O . ALA A 1 92 ? 34.117 -15.017 -35.148 1.00 47.88 92 ALA A O 1
ATOM 626 N N . SER A 1 93 ? 34.889 -15.640 -33.111 1.00 53.47 93 SER A N 1
ATOM 627 C CA . SER A 1 93 ? 35.705 -14.506 -32.675 1.00 53.47 93 SER A CA 1
ATOM 628 C C . SER A 1 93 ? 36.275 -13.641 -33.812 1.00 53.47 93 SER A C 1
ATOM 630 O O . SER A 1 93 ? 37.355 -13.915 -34.336 1.00 53.47 93 SER A O 1
ATOM 632 N N . ALA A 1 94 ? 35.564 -12.570 -34.156 1.00 57.31 94 ALA A N 1
ATOM 633 C CA . ALA A 1 94 ? 36.091 -11.438 -34.912 1.00 57.31 94 ALA A CA 1
ATOM 634 C C . ALA A 1 94 ? 36.539 -10.334 -33.926 1.00 57.31 94 ALA A C 1
ATOM 636 O O . ALA A 1 94 ? 36.007 -10.272 -32.813 1.00 57.31 94 ALA A O 1
ATOM 637 N N . PRO A 1 95 ? 37.518 -9.477 -34.283 1.00 59.53 95 PRO A N 1
ATOM 638 C CA . PRO A 1 95 ? 37.903 -8.330 -33.455 1.00 59.53 95 PRO A CA 1
ATOM 639 C C . PRO A 1 95 ? 36.696 -7.404 -33.210 1.00 59.53 95 PRO A C 1
ATOM 641 O O . PRO A 1 95 ? 35.761 -7.427 -34.014 1.00 59.53 95 PRO A O 1
ATOM 644 N N . PRO A 1 96 ? 36.690 -6.594 -32.129 1.00 57.25 96 PRO A N 1
ATOM 645 C CA . PRO A 1 96 ? 35.614 -5.640 -31.880 1.00 57.25 96 PRO A CA 1
ATOM 646 C C . PRO A 1 96 ? 35.467 -4.740 -33.105 1.00 57.25 96 PRO A C 1
ATOM 648 O O . PRO A 1 96 ? 36.365 -3.969 -33.436 1.00 57.25 96 PRO A O 1
ATOM 651 N N . THR A 1 97 ? 34.358 -4.898 -33.818 1.00 75.12 97 THR A N 1
ATOM 652 C CA . THR A 1 97 ? 34.017 -4.041 -34.948 1.00 75.12 97 THR A CA 1
ATOM 653 C C . THR A 1 97 ? 33.734 -2.632 -34.433 1.00 75.12 97 THR A C 1
ATOM 655 O O . THR A 1 97 ? 33.297 -2.458 -33.290 1.00 75.12 97 THR A O 1
ATOM 658 N N . ASP A 1 98 ? 33.950 -1.619 -35.274 1.00 82.06 98 ASP A N 1
ATOM 659 C CA . ASP A 1 98 ? 33.698 -0.204 -34.952 1.00 82.06 98 ASP A CA 1
ATOM 660 C C . ASP A 1 98 ? 32.275 0.053 -34.406 1.00 82.06 98 ASP A C 1
ATOM 662 O O . ASP A 1 98 ? 32.042 1.003 -33.655 1.00 82.06 98 ASP A O 1
ATOM 666 N N . ASP A 1 99 ? 31.325 -0.833 -34.714 1.00 83.06 99 ASP A N 1
ATOM 667 C CA . ASP A 1 99 ? 29.955 -0.807 -34.198 1.00 83.06 99 ASP A CA 1
ATOM 668 C C . ASP A 1 99 ? 29.872 -1.051 -32.685 1.00 83.06 99 ASP A C 1
ATOM 670 O O . ASP A 1 99 ? 29.070 -0.415 -32.002 1.00 83.06 99 ASP A O 1
ATOM 674 N N . THR A 1 100 ? 30.736 -1.906 -32.126 1.00 88.31 100 THR A N 1
ATOM 675 C CA . THR A 1 100 ? 30.786 -2.137 -30.671 1.00 88.31 100 THR A CA 1
ATOM 676 C C . THR A 1 100 ? 31.298 -0.895 -29.942 1.00 88.31 100 THR A C 1
ATOM 678 O O . THR A 1 100 ? 30.769 -0.520 -28.896 1.00 88.31 100 THR A O 1
ATOM 681 N N . ALA A 1 101 ? 32.300 -0.216 -30.510 1.00 88.94 101 ALA A N 1
ATOM 682 C CA . ALA A 1 101 ? 32.835 1.019 -29.945 1.00 88.94 101 ALA A CA 1
ATOM 683 C C . ALA A 1 101 ? 31.784 2.143 -29.951 1.00 88.94 101 ALA A C 1
ATOM 685 O O . ALA A 1 101 ? 31.604 2.820 -28.938 1.00 88.94 101 ALA A O 1
ATOM 686 N N . ARG A 1 102 ? 31.020 2.283 -31.045 1.00 93.50 102 ARG A N 1
ATOM 687 C CA . ARG A 1 102 ? 29.887 3.221 -31.114 1.00 93.50 102 ARG A CA 1
ATOM 688 C C . ARG A 1 102 ? 28.781 2.880 -30.120 1.00 93.50 102 ARG A C 1
ATOM 690 O O . ARG A 1 102 ? 28.263 3.786 -29.477 1.00 93.50 102 ARG A O 1
ATOM 697 N N . ALA A 1 103 ? 28.452 1.599 -29.954 1.00 87.12 103 ALA A N 1
ATOM 698 C CA . ALA A 1 103 ? 27.445 1.166 -28.989 1.00 87.12 103 ALA A CA 1
ATOM 699 C C . ALA A 1 103 ? 27.849 1.491 -27.540 1.00 87.12 103 ALA A C 1
ATOM 701 O O . ALA A 1 103 ? 27.020 1.957 -26.760 1.00 87.12 103 ALA A O 1
ATOM 702 N N . MET A 1 104 ? 29.126 1.313 -27.176 1.00 94.50 104 MET A N 1
ATOM 703 C CA . MET A 1 104 ? 29.610 1.715 -25.849 1.00 94.50 104 MET A CA 1
ATOM 704 C C . MET A 1 104 ? 29.579 3.235 -25.656 1.00 94.50 104 MET A C 1
ATOM 706 O O . MET A 1 104 ? 29.242 3.703 -24.570 1.00 94.50 104 MET A O 1
ATOM 710 N N . GLN A 1 105 ? 29.880 4.007 -26.701 1.00 95.88 105 GLN A N 1
ATOM 711 C CA . GLN A 1 105 ? 29.843 5.467 -26.643 1.00 95.88 105 GLN A CA 1
ATOM 712 C C . GLN A 1 105 ? 28.407 6.009 -26.523 1.00 95.88 105 GLN A C 1
ATOM 714 O O . GLN A 1 105 ? 28.165 6.938 -25.753 1.00 95.88 105 GLN A O 1
ATOM 719 N N . ASP A 1 106 ? 27.440 5.395 -27.212 1.00 96.06 106 ASP A N 1
ATOM 720 C CA . ASP A 1 106 ? 26.011 5.707 -27.063 1.00 96.06 106 ASP A CA 1
ATOM 721 C C . ASP A 1 106 ? 25.505 5.372 -25.653 1.00 96.06 106 ASP A C 1
ATOM 723 O O . ASP A 1 106 ? 24.826 6.181 -25.018 1.00 96.06 106 ASP A O 1
ATOM 727 N N . LEU A 1 107 ? 25.914 4.223 -25.103 1.00 94.69 107 LEU A N 1
ATOM 728 C CA . LEU A 1 107 ? 25.553 3.842 -23.740 1.00 94.69 107 LEU A CA 1
ATOM 729 C C . LEU A 1 107 ? 26.101 4.841 -22.711 1.00 94.69 107 LEU A C 1
ATOM 731 O O . LEU A 1 107 ? 25.370 5.252 -21.812 1.00 94.69 107 LEU A O 1
ATOM 735 N N . GLN A 1 108 ? 27.351 5.284 -22.870 1.00 96.88 108 GLN A N 1
ATOM 736 C CA . GLN A 1 108 ? 27.939 6.325 -22.023 1.00 96.88 108 GLN A CA 1
ATOM 737 C C . GLN A 1 108 ? 27.172 7.651 -22.122 1.00 96.88 108 GLN A C 1
ATOM 739 O O . GLN A 1 108 ? 26.895 8.274 -21.097 1.00 96.88 108 GLN A O 1
ATOM 744 N N . ALA A 1 109 ? 26.766 8.061 -23.328 1.00 97.50 109 ALA A N 1
ATOM 745 C CA . ALA A 1 109 ? 25.965 9.268 -23.522 1.00 97.50 109 ALA A CA 1
ATOM 746 C C . ALA A 1 109 ? 24.580 9.160 -22.858 1.00 97.50 109 ALA A C 1
ATOM 748 O O . ALA A 1 109 ? 24.109 10.113 -22.232 1.00 97.50 109 ALA A O 1
ATOM 749 N N . ARG A 1 110 ? 23.937 7.988 -22.937 1.00 94.81 110 ARG A N 1
ATOM 750 C CA . ARG A 1 110 ? 22.653 7.734 -22.268 1.00 94.81 110 ARG A CA 1
ATOM 751 C C . ARG A 1 110 ? 22.782 7.756 -20.749 1.00 94.81 110 ARG A C 1
ATOM 753 O O . ARG A 1 110 ? 21.912 8.328 -20.100 1.00 94.81 110 ARG A O 1
ATOM 760 N N . ILE A 1 111 ? 23.853 7.197 -20.185 1.00 96.62 111 ILE A N 1
ATOM 761 C CA . ILE A 1 111 ? 24.104 7.245 -18.736 1.00 96.62 111 ILE A CA 1
ATOM 762 C C . ILE A 1 111 ? 24.255 8.697 -18.273 1.00 96.62 111 ILE A C 1
ATOM 764 O O . ILE A 1 111 ? 23.526 9.115 -17.379 1.00 96.62 111 ILE A O 1
ATOM 768 N N . ALA A 1 112 ? 25.088 9.496 -18.947 1.00 97.06 112 ALA A N 1
ATOM 769 C CA . ALA A 1 112 ? 25.257 10.912 -18.611 1.00 97.06 112 ALA A CA 1
ATOM 770 C C . ALA A 1 112 ? 23.931 11.695 -18.705 1.00 97.06 112 ALA A C 1
ATOM 772 O O . ALA A 1 112 ? 23.615 12.522 -17.849 1.00 97.06 112 ALA A O 1
ATOM 773 N N . SER A 1 113 ? 23.106 11.395 -19.715 1.00 96.44 113 SER A N 1
ATOM 774 C CA . SER A 1 113 ? 21.770 11.985 -19.835 1.00 96.44 113 SER A CA 1
ATOM 775 C C . SER A 1 113 ? 20.850 11.592 -18.675 1.00 96.44 113 SER A C 1
ATOM 777 O O . SER A 1 113 ? 20.080 12.429 -18.206 1.00 96.44 113 SER A O 1
ATOM 779 N N . LEU A 1 114 ? 20.891 10.337 -18.224 1.00 93.88 114 LEU A N 1
ATOM 780 C CA . LEU A 1 114 ? 20.068 9.855 -17.114 1.00 93.88 114 LEU A CA 1
ATOM 781 C C . LEU A 1 114 ? 20.501 10.473 -15.783 1.00 93.88 114 LEU A C 1
ATOM 783 O O . LEU A 1 114 ? 19.644 10.885 -15.003 1.00 93.88 114 LEU A O 1
ATOM 787 N N . GLU A 1 115 ? 21.804 10.613 -15.547 1.00 96.62 115 GLU A N 1
ATOM 788 C CA . GLU A 1 115 ? 22.348 11.283 -14.359 1.00 96.62 115 GLU A CA 1
ATOM 789 C C . GLU A 1 115 ? 21.914 12.753 -14.289 1.00 96.62 115 GLU A C 1
ATOM 791 O O . GLU A 1 115 ? 21.538 13.255 -13.223 1.00 96.62 115 GLU A O 1
ATOM 796 N N . GLN A 1 116 ? 21.885 13.439 -15.433 1.00 96.38 116 GLN A N 1
ATOM 797 C CA . GLN A 1 116 ? 21.424 14.822 -15.507 1.00 96.38 116 GLN A CA 1
ATOM 798 C C . GLN A 1 116 ? 19.918 14.947 -15.231 1.00 96.38 116 GLN A C 1
ATOM 800 O O . GLN A 1 116 ? 19.496 15.838 -14.490 1.00 96.38 116 GLN A O 1
ATOM 805 N N . VAL A 1 117 ? 19.103 14.026 -15.759 1.00 95.06 117 VAL A N 1
ATOM 806 C CA . VAL A 1 117 ? 17.662 13.974 -15.466 1.00 95.06 117 VAL A CA 1
ATOM 807 C C . VAL A 1 117 ? 17.418 13.677 -13.984 1.00 95.06 117 VAL A C 1
ATOM 809 O O . VAL A 1 117 ? 16.638 14.386 -13.347 1.00 95.06 117 VAL A O 1
ATOM 812 N N . ALA A 1 118 ? 18.117 12.700 -13.405 1.00 91.88 118 ALA A N 1
ATOM 813 C CA . ALA A 1 118 ? 17.996 12.365 -11.987 1.00 91.88 118 ALA A CA 1
ATOM 814 C C . ALA A 1 118 ? 18.355 13.557 -11.084 1.00 91.88 118 ALA A C 1
ATOM 816 O O . ALA A 1 118 ? 17.630 13.863 -10.137 1.00 91.88 118 ALA A O 1
ATOM 817 N N . SER A 1 119 ? 19.416 14.291 -11.430 1.00 96.00 119 SER A N 1
ATOM 818 C CA . SER A 1 119 ? 19.829 15.496 -10.704 1.00 96.00 119 SER A CA 1
ATOM 819 C C . SER A 1 119 ? 18.761 16.596 -10.747 1.00 96.00 119 SER A C 1
ATOM 821 O O . SER A 1 119 ? 18.500 17.247 -9.736 1.00 96.00 119 SER A O 1
ATOM 823 N N . SER A 1 120 ? 18.095 16.779 -11.893 1.00 95.62 120 SER A N 1
ATOM 824 C CA . SER A 1 120 ? 17.013 17.764 -12.026 1.00 95.62 120 SER A CA 1
ATOM 825 C C . SER A 1 120 ? 15.780 17.408 -11.188 1.00 95.62 120 SER A C 1
ATOM 827 O O . SER A 1 120 ? 15.240 18.270 -10.497 1.00 95.62 120 SER A O 1
ATOM 829 N N . GLN A 1 121 ? 15.388 16.130 -11.166 1.00 93.62 121 GLN A N 1
ATOM 830 C CA . GLN A 1 121 ? 14.260 15.662 -10.357 1.00 93.62 121 GLN A CA 1
ATOM 831 C C . GLN A 1 121 ? 14.546 15.784 -8.857 1.00 93.62 121 GLN A C 1
ATOM 833 O O . GLN A 1 121 ? 13.665 16.169 -8.089 1.00 93.62 121 GLN A O 1
ATOM 838 N N . ALA A 1 122 ? 15.784 15.505 -8.436 1.00 88.75 122 ALA A N 1
ATOM 839 C CA . ALA A 1 122 ? 16.199 15.684 -7.048 1.00 88.75 122 ALA A CA 1
ATOM 840 C C . ALA A 1 122 ? 16.094 17.154 -6.608 1.00 88.75 122 ALA A C 1
ATOM 842 O O . ALA A 1 122 ? 15.566 17.435 -5.532 1.00 88.75 122 ALA A O 1
ATOM 843 N N . ALA A 1 123 ? 16.525 18.093 -7.458 1.00 96.31 123 ALA A N 1
ATOM 844 C CA . ALA A 1 123 ? 16.393 19.525 -7.189 1.00 96.31 123 ALA A CA 1
ATOM 845 C C . ALA A 1 123 ? 14.921 19.978 -7.125 1.00 96.31 123 ALA A C 1
ATOM 847 O O . ALA A 1 123 ? 14.561 20.811 -6.293 1.00 96.31 123 ALA A O 1
ATOM 848 N N . GLU A 1 124 ? 14.054 19.413 -7.967 1.00 92.25 124 GLU A N 1
ATOM 849 C CA . GLU A 1 124 ? 12.624 19.730 -7.970 1.00 92.25 124 GLU A CA 1
ATOM 850 C C . GLU A 1 124 ? 11.915 19.228 -6.701 1.00 92.25 124 GLU A C 1
ATOM 852 O O . GLU A 1 124 ? 11.132 19.965 -6.097 1.00 92.25 124 GLU A O 1
ATOM 857 N N . LEU A 1 125 ? 12.240 18.014 -6.239 1.00 87.50 125 LEU A N 1
ATOM 858 C CA . LEU A 1 125 ? 11.731 17.465 -4.978 1.00 87.50 125 LEU A CA 1
ATOM 859 C C . LEU A 1 125 ? 12.190 18.276 -3.762 1.00 87.50 125 LEU A C 1
ATOM 861 O O . LEU A 1 125 ? 11.403 18.484 -2.835 1.00 87.50 125 LEU A O 1
ATOM 865 N N . ASP A 1 126 ? 13.435 18.752 -3.761 1.00 93.19 126 ASP A N 1
ATOM 866 C CA . ASP A 1 126 ? 13.949 19.614 -2.695 1.00 93.19 126 ASP A CA 1
ATOM 867 C C . ASP A 1 126 ? 13.221 20.968 -2.670 1.00 93.19 126 ASP A C 1
ATOM 869 O O . ASP A 1 126 ? 12.712 21.393 -1.630 1.00 93.19 126 ASP A O 1
ATOM 873 N N . ALA A 1 127 ? 13.024 21.584 -3.841 1.00 93.56 127 ALA A N 1
ATOM 874 C CA . ALA A 1 127 ? 12.237 22.807 -3.971 1.00 93.56 127 ALA A CA 1
ATOM 875 C C . ALA A 1 127 ? 10.773 22.612 -3.532 1.00 93.56 127 ALA A C 1
ATOM 877 O O . ALA A 1 127 ? 10.195 23.487 -2.880 1.00 93.56 127 ALA A O 1
ATOM 878 N N . ALA A 1 128 ? 10.163 21.467 -3.848 1.00 88.62 128 ALA A N 1
ATOM 879 C CA . ALA A 1 128 ? 8.816 21.128 -3.398 1.00 88.62 128 ALA A CA 1
ATOM 880 C C . ALA A 1 128 ? 8.750 20.975 -1.870 1.00 88.62 128 ALA A C 1
ATOM 882 O O . ALA A 1 128 ? 7.859 21.547 -1.238 1.00 88.62 128 ALA A O 1
ATOM 883 N N . ARG A 1 129 ? 9.721 20.281 -1.258 1.00 94.62 129 ARG A N 1
ATOM 884 C CA . ARG A 1 129 ? 9.828 20.165 0.206 1.00 94.62 129 ARG A CA 1
ATOM 885 C C . ARG A 1 129 ? 10.007 21.522 0.876 1.00 94.62 129 ARG A C 1
ATOM 887 O O . ARG A 1 129 ? 9.341 21.778 1.875 1.00 94.62 129 ARG A O 1
ATOM 894 N N . ALA A 1 130 ? 10.828 22.408 0.315 1.00 92.56 130 ALA A N 1
ATOM 895 C CA . ALA A 1 130 ? 10.999 23.764 0.832 1.00 92.56 130 ALA A CA 1
ATOM 896 C C . ALA A 1 130 ? 9.687 24.569 0.788 1.00 92.56 130 ALA A C 1
ATOM 898 O O . ALA A 1 130 ? 9.357 25.268 1.745 1.00 92.56 130 ALA A O 1
ATOM 899 N N . ARG A 1 131 ? 8.893 24.429 -0.284 1.00 93.75 131 ARG A N 1
ATOM 900 C CA . ARG A 1 131 ? 7.567 25.066 -0.393 1.00 93.75 131 ARG A CA 1
ATOM 901 C C . ARG A 1 131 ? 6.571 24.518 0.627 1.00 93.75 131 ARG A C 1
ATOM 903 O O . ARG A 1 131 ? 5.858 25.303 1.244 1.00 93.75 131 ARG A O 1
ATOM 910 N N . LEU A 1 132 ? 6.538 23.200 0.825 1.00 89.62 132 LEU A N 1
ATOM 911 C CA . LEU A 1 132 ? 5.707 22.554 1.848 1.00 89.62 132 LEU A CA 1
ATOM 912 C C . LEU A 1 132 ? 6.108 23.008 3.257 1.00 89.62 132 LEU A C 1
ATOM 914 O O . LEU A 1 132 ? 5.240 23.360 4.051 1.00 89.62 132 LEU A O 1
ATOM 918 N N . ALA A 1 133 ? 7.412 23.083 3.540 1.00 91.44 133 ALA A N 1
ATOM 919 C CA . ALA A 1 133 ? 7.925 23.583 4.811 1.00 91.44 133 ALA A CA 1
ATOM 920 C C . ALA A 1 133 ? 7.503 25.043 5.054 1.00 91.44 133 ALA A C 1
ATOM 922 O O . ALA A 1 133 ? 6.977 25.355 6.121 1.00 91.44 133 ALA A O 1
ATOM 923 N N . ALA A 1 134 ? 7.643 25.913 4.047 1.00 88.75 134 ALA A N 1
ATOM 924 C CA . ALA A 1 134 ? 7.211 27.309 4.127 1.00 88.75 134 ALA A CA 1
ATOM 925 C C . ALA A 1 134 ? 5.689 27.455 4.309 1.00 88.75 134 ALA A C 1
ATOM 927 O O . ALA A 1 134 ? 5.249 28.315 5.065 1.00 88.75 134 ALA A O 1
ATOM 928 N N . ALA A 1 135 ? 4.886 26.604 3.662 1.00 86.00 135 ALA A N 1
ATOM 929 C CA . ALA A 1 135 ? 3.431 26.593 3.820 1.00 86.00 135 ALA A CA 1
ATOM 930 C C . ALA A 1 135 ? 2.974 26.058 5.191 1.00 86.00 135 ALA A C 1
ATOM 932 O O . ALA A 1 135 ? 1.902 26.424 5.664 1.00 86.00 135 ALA A O 1
ATOM 933 N N . SER A 1 136 ? 3.773 25.192 5.823 1.00 88.06 136 SER A N 1
ATOM 934 C CA . SER A 1 136 ? 3.483 24.613 7.143 1.00 88.06 136 SER A CA 1
ATOM 935 C C . SER A 1 136 ? 3.940 25.472 8.329 1.00 88.06 136 SER A C 1
ATOM 937 O O . SER A 1 136 ? 3.607 25.157 9.472 1.00 88.06 136 SER A O 1
ATOM 939 N N . ALA A 1 137 ? 4.701 26.544 8.086 1.00 78.94 137 ALA A N 1
ATOM 940 C CA . ALA A 1 137 ? 5.108 27.457 9.145 1.00 78.94 137 ALA A CA 1
ATOM 941 C C . ALA A 1 137 ? 3.885 28.249 9.660 1.00 78.94 137 ALA A C 1
ATOM 943 O O . ALA A 1 137 ? 3.113 28.767 8.849 1.00 78.94 137 ALA A O 1
ATOM 944 N N . PRO A 1 138 ? 3.679 28.356 10.989 1.00 72.81 138 PRO A N 1
ATOM 945 C CA . PRO A 1 138 ? 2.587 29.152 11.540 1.00 72.81 138 PRO A CA 1
ATOM 946 C C . PRO A 1 138 ? 2.756 30.624 11.129 1.00 72.81 138 PRO A C 1
ATOM 948 O O . PRO A 1 138 ? 3.895 31.091 11.041 1.00 72.81 138 PRO A O 1
ATOM 951 N N . PRO A 1 139 ? 1.663 31.373 10.888 1.00 65.31 139 PRO A N 1
ATOM 952 C CA . PRO A 1 139 ? 1.761 32.786 10.559 1.00 65.31 139 PRO A CA 1
ATOM 953 C C . PRO A 1 139 ? 2.410 33.519 11.734 1.00 65.31 139 PRO A C 1
ATOM 955 O O . PRO A 1 139 ? 1.828 33.645 12.810 1.00 65.31 139 PRO A O 1
ATOM 958 N N . THR A 1 140 ? 3.642 33.979 11.544 1.00 62.03 140 THR A N 1
ATOM 959 C CA . THR A 1 140 ? 4.282 34.914 12.460 1.00 62.03 140 THR A CA 1
ATOM 960 C C . THR A 1 140 ? 3.559 36.246 12.306 1.00 62.03 140 THR A C 1
ATOM 962 O O . THR A 1 140 ? 3.780 36.966 11.333 1.00 62.03 140 THR A O 1
ATOM 965 N N . ASP A 1 141 ? 2.662 36.550 13.245 1.00 55.03 141 ASP A N 1
ATOM 966 C CA . ASP A 1 141 ? 2.075 37.876 13.416 1.00 55.03 141 ASP A CA 1
ATOM 967 C C . ASP A 1 141 ? 3.199 38.917 13.477 1.00 55.03 141 ASP A C 1
ATOM 969 O O . ASP A 1 141 ? 3.932 39.031 14.464 1.00 55.03 141 ASP A O 1
ATOM 973 N N . VAL A 1 142 ? 3.354 39.687 12.401 1.00 50.19 142 VAL A N 1
ATOM 974 C CA . VAL A 1 142 ? 4.188 40.884 12.396 1.00 50.19 142 VAL A CA 1
ATOM 975 C C . VAL A 1 142 ? 3.364 41.984 13.053 1.00 50.19 142 VAL A C 1
ATOM 977 O O . VAL A 1 142 ? 2.730 42.803 12.394 1.00 50.19 142 VAL A O 1
ATOM 980 N N . ALA A 1 143 ? 3.359 41.991 14.384 1.00 48.31 143 ALA A N 1
ATOM 981 C CA . ALA A 1 143 ? 2.968 43.156 15.157 1.00 48.31 143 ALA A CA 1
ATOM 982 C C . ALA A 1 143 ? 4.059 44.230 15.000 1.00 48.31 143 ALA A C 1
ATOM 984 O O . ALA A 1 143 ? 4.962 44.364 15.827 1.00 48.31 143 ALA A O 1
ATOM 985 N N . THR A 1 144 ? 3.997 44.996 13.909 1.00 50.88 144 THR A N 1
ATOM 986 C CA . THR A 1 144 ? 4.653 46.303 13.836 1.00 50.88 144 THR A CA 1
ATOM 987 C C . THR A 1 144 ? 3.894 47.239 14.768 1.00 50.88 144 THR A C 1
ATOM 989 O O . THR A 1 144 ? 2.768 47.642 14.493 1.00 50.88 144 THR A O 1
ATOM 992 N N . ALA A 1 145 ? 4.509 47.540 15.908 1.00 44.31 145 ALA A N 1
ATOM 993 C CA . ALA A 1 145 ? 4.033 48.542 16.843 1.00 44.31 145 ALA A CA 1
ATOM 994 C C . ALA A 1 145 ? 4.082 49.938 16.197 1.00 44.31 145 ALA A C 1
ATOM 996 O O . ALA A 1 145 ? 5.159 50.461 15.914 1.00 44.31 145 ALA A O 1
ATOM 997 N N . GLU A 1 146 ? 2.913 50.546 16.019 1.00 53.56 146 GLU A N 1
ATOM 998 C CA . GLU A 1 146 ? 2.730 51.984 15.820 1.00 53.56 146 GLU A CA 1
ATOM 999 C C . GLU A 1 146 ? 2.088 52.552 17.105 1.00 53.56 146 GLU A C 1
ATOM 1001 O O . GLU A 1 146 ? 1.101 51.980 17.579 1.00 53.56 146 GLU A O 1
ATOM 1006 N N . PRO A 1 147 ? 2.628 53.614 17.738 1.00 58.28 147 PRO A N 1
ATOM 1007 C CA . PRO A 1 147 ? 2.056 54.151 18.965 1.00 58.28 147 PRO A CA 1
ATOM 1008 C C . PRO A 1 147 ? 1.175 55.372 18.669 1.00 58.28 147 PRO A C 1
ATOM 1010 O O . PRO A 1 147 ? 1.697 56.454 18.419 1.00 58.28 147 PRO A O 1
ATOM 1013 N N . ALA A 1 148 ? -0.149 55.246 18.788 1.00 44.34 148 ALA A N 1
ATOM 1014 C CA . ALA A 1 148 ? -1.016 56.379 19.128 1.00 44.34 148 ALA A CA 1
ATOM 1015 C C . ALA A 1 148 ? -2.390 55.930 19.659 1.00 44.34 148 ALA A C 1
ATOM 1017 O O . ALA A 1 148 ? -3.056 55.064 19.106 1.00 44.34 148 ALA A O 1
ATOM 1018 N N . ALA A 1 149 ? -2.765 56.560 20.770 1.00 49.91 149 ALA A N 1
ATOM 1019 C CA . ALA A 1 149 ? -3.962 56.416 21.595 1.00 49.91 149 ALA A CA 1
ATOM 1020 C C . ALA A 1 149 ? -5.315 56.391 20.851 1.00 49.91 149 ALA A C 1
ATOM 1022 O O . ALA A 1 149 ? -5.505 57.181 19.936 1.00 49.91 149 ALA A O 1
ATOM 1023 N N . VAL A 1 150 ? -6.300 55.608 21.324 1.00 48.03 150 VAL A N 1
ATOM 1024 C CA . VAL A 1 150 ? -7.377 56.003 22.271 1.00 48.03 150 VAL A CA 1
ATOM 1025 C C . VAL A 1 150 ? -8.303 54.808 22.611 1.00 48.03 150 VAL A C 1
ATOM 1027 O O . VAL A 1 150 ? -8.314 53.786 21.940 1.00 48.03 150 VAL A O 1
ATOM 1030 N N . THR A 1 151 ? -9.008 54.961 23.729 1.00 45.56 151 THR A N 1
ATOM 1031 C CA . THR A 1 151 ? -9.692 54.027 24.650 1.00 45.56 151 THR A CA 1
ATOM 1032 C C . THR A 1 151 ? -11.053 53.433 24.157 1.00 45.56 151 THR A C 1
ATOM 1034 O O . THR A 1 151 ? -11.431 53.690 23.019 1.00 45.56 151 THR A O 1
ATOM 1037 N N . PRO A 1 152 ? -11.796 52.597 24.940 1.00 67.00 152 PRO A N 1
ATOM 1038 C CA . PRO A 1 152 ? -12.301 51.277 24.514 1.00 67.00 152 PRO A CA 1
ATOM 1039 C C . PRO A 1 152 ? -13.845 51.151 24.493 1.00 67.00 152 PRO A C 1
ATOM 1041 O O . PRO A 1 152 ? -14.516 51.994 25.076 1.00 67.00 152 PRO A O 1
ATOM 1044 N N . LEU A 1 153 ? -14.412 50.055 23.952 1.00 42.16 153 LEU A N 1
ATOM 1045 C CA . LEU A 1 153 ? -15.573 49.357 24.555 1.00 42.16 153 LEU A CA 1
ATOM 1046 C C . LEU A 1 153 ? -15.988 48.070 23.804 1.00 42.16 153 LEU A C 1
ATOM 1048 O O . LEU A 1 153 ? -16.263 48.131 22.613 1.00 42.16 153 LEU A O 1
ATOM 1052 N N . THR A 1 154 ? -16.213 46.986 24.573 1.00 41.22 154 THR A N 1
ATOM 1053 C CA . THR A 1 154 ? -17.174 45.865 24.334 1.00 41.22 154 THR A CA 1
ATOM 1054 C C . THR A 1 154 ? -16.988 44.974 23.086 1.00 41.22 154 THR A C 1
ATOM 1056 O O . THR A 1 154 ? -16.759 45.456 21.995 1.00 41.22 154 THR A O 1
ATOM 1059 N N . ALA A 1 155 ? -17.151 43.649 23.096 1.00 44.50 155 ALA A N 1
ATOM 1060 C CA . ALA A 1 155 ? -17.619 42.673 24.073 1.00 44.50 155 ALA A CA 1
ATOM 1061 C C . ALA A 1 155 ? -17.089 41.278 23.673 1.00 44.50 155 ALA A C 1
ATOM 1063 O O . ALA A 1 155 ? -16.689 41.039 22.536 1.00 44.50 155 ALA A O 1
ATOM 1064 N N . ALA A 1 156 ? -17.104 40.367 24.639 1.00 48.62 156 ALA A N 1
ATOM 1065 C CA . ALA A 1 156 ? -16.631 38.996 24.564 1.00 48.62 156 ALA A CA 1
ATOM 1066 C C . ALA A 1 156 ? -17.406 38.102 23.581 1.00 48.62 156 ALA A C 1
ATOM 1068 O O . ALA A 1 156 ? -18.630 38.156 23.535 1.00 48.62 156 ALA A O 1
ATOM 1069 N N . THR A 1 157 ? -16.720 37.134 22.966 1.00 41.22 157 THR A N 1
ATOM 1070 C CA . THR A 1 157 ? -17.035 35.709 23.185 1.00 41.22 157 THR A CA 1
ATOM 1071 C C . THR A 1 157 ? -15.790 34.862 22.919 1.00 41.22 157 THR A C 1
ATOM 1073 O O . THR A 1 157 ? -15.295 34.782 21.799 1.00 41.22 157 THR A O 1
ATOM 1076 N N . ALA A 1 158 ? -15.262 34.249 23.977 1.00 47.03 158 ALA A N 1
ATOM 1077 C CA . ALA A 1 158 ? -14.210 33.251 23.894 1.00 47.03 158 ALA A CA 1
ATOM 1078 C C . ALA A 1 158 ? -14.807 31.950 23.340 1.00 47.03 158 ALA A C 1
ATOM 1080 O O . ALA A 1 158 ? -15.672 31.350 23.977 1.00 47.03 158 ALA A O 1
ATOM 1081 N N . SER A 1 159 ? -14.343 31.508 22.171 1.00 45.56 159 SER A N 1
ATOM 1082 C CA . SER A 1 159 ? -14.582 30.145 21.697 1.00 45.56 159 SER A CA 1
ATOM 1083 C C . SER A 1 159 ? -13.423 29.284 22.187 1.00 45.56 159 SER A C 1
ATOM 1085 O O . SER A 1 159 ? -12.339 29.283 21.607 1.00 45.56 159 SER A O 1
ATOM 1087 N N . GLY A 1 160 ? -13.631 28.636 23.333 1.00 40.00 160 GLY A N 1
ATOM 1088 C CA . GLY A 1 160 ? -12.661 27.737 23.944 1.00 40.00 160 GLY A CA 1
ATOM 1089 C C . GLY A 1 160 ? -12.353 26.551 23.035 1.00 40.00 160 GLY A C 1
ATOM 1090 O O . GLY A 1 160 ? -13.256 25.865 22.560 1.00 40.00 160 GLY A O 1
ATOM 1091 N N . ALA A 1 161 ? -11.064 26.302 22.822 1.00 47.50 161 ALA A N 1
ATOM 1092 C CA . ALA A 1 161 ? -10.580 25.028 22.319 1.00 47.50 161 ALA A CA 1
ATOM 1093 C C . ALA A 1 161 ? -10.922 23.927 23.343 1.00 47.50 161 ALA A C 1
ATOM 1095 O O . ALA A 1 161 ? -10.630 24.101 24.532 1.00 47.50 161 ALA A O 1
ATOM 1096 N N . PRO A 1 162 ? -11.538 22.802 22.941 1.00 46.75 162 PRO A N 1
ATOM 1097 C CA . PRO A 1 162 ? -11.772 21.703 23.860 1.00 46.75 162 PRO A CA 1
ATOM 1098 C C . PRO A 1 162 ? -10.449 20.983 24.140 1.00 46.75 162 PRO A C 1
ATOM 1100 O O . PRO A 1 162 ? -9.943 20.217 23.323 1.00 46.75 162 PRO A O 1
ATOM 1103 N N . THR A 1 163 ? -9.904 21.199 25.334 1.00 41.38 163 THR A N 1
ATOM 1104 C CA . THR A 1 163 ? -8.939 20.281 25.942 1.00 41.38 163 THR A CA 1
ATOM 1105 C C . THR A 1 163 ? -9.670 18.970 26.220 1.00 41.38 163 THR A C 1
ATOM 1107 O O . THR A 1 163 ? -10.476 18.881 27.149 1.00 41.38 163 THR A O 1
ATOM 1110 N N . ALA A 1 164 ? -9.416 17.957 25.389 1.00 43.31 164 ALA A N 1
ATOM 1111 C CA . ALA A 1 164 ? -9.912 16.603 25.583 1.00 43.31 164 ALA A CA 1
ATOM 1112 C C . ALA A 1 164 ? -9.388 16.060 26.920 1.00 43.31 164 ALA A C 1
ATOM 1114 O O . ALA A 1 164 ? -8.242 15.634 27.052 1.00 43.31 164 ALA A O 1
ATOM 1115 N N . THR A 1 165 ? -10.237 16.122 27.940 1.00 42.25 165 THR A N 1
ATOM 1116 C CA . THR A 1 165 ? -9.994 15.464 29.220 1.00 42.25 165 THR A CA 1
ATOM 1117 C C . THR A 1 165 ? -10.204 13.963 28.997 1.00 42.25 165 THR A C 1
ATOM 1119 O O . THR A 1 165 ? -11.264 13.591 28.483 1.00 42.25 165 THR A O 1
ATOM 1122 N N . PRO A 1 166 ? -9.239 13.086 29.329 1.00 42.97 166 PRO A N 1
ATOM 1123 C CA . PRO A 1 166 ? -9.422 11.648 29.186 1.00 42.97 166 PRO A CA 1
ATOM 1124 C C . PRO A 1 166 ? -10.578 11.215 30.088 1.00 42.97 166 PRO A C 1
ATOM 1126 O O . PRO A 1 166 ? -10.488 11.270 31.314 1.00 42.97 166 PRO A O 1
ATOM 1129 N N . SER A 1 167 ? -11.694 10.835 29.467 1.00 43.88 167 SER A N 1
ATOM 1130 C CA . SER A 1 167 ? -12.855 10.323 30.187 1.00 43.88 167 SER A CA 1
ATOM 1131 C C . SER A 1 167 ? -12.458 9.050 30.929 1.00 43.88 167 SER A C 1
ATOM 1133 O O . SER A 1 167 ? -11.848 8.147 30.354 1.00 43.88 167 SER A O 1
ATOM 1135 N N . ALA A 1 168 ? -12.785 8.998 32.220 1.00 44.06 168 ALA A N 1
ATOM 1136 C CA . ALA A 1 168 ? -12.553 7.838 33.065 1.00 44.06 168 ALA A CA 1
ATOM 1137 C C . ALA A 1 168 ? -13.220 6.594 32.453 1.00 44.06 168 ALA A C 1
ATOM 1139 O O . ALA A 1 168 ? -14.406 6.598 32.120 1.00 44.06 168 ALA A O 1
ATOM 1140 N N . VAL A 1 169 ? -12.429 5.537 32.279 1.00 43.06 169 VAL A N 1
ATOM 1141 C CA . VAL A 1 169 ? -12.840 4.283 31.647 1.00 43.06 169 VAL A CA 1
ATOM 1142 C C . VAL A 1 169 ? -13.745 3.514 32.614 1.00 43.06 169 VAL A C 1
ATOM 1144 O O . VAL A 1 169 ? -13.280 2.998 33.626 1.00 43.06 169 VAL A O 1
ATOM 1147 N N . SER A 1 170 ? -15.042 3.454 32.308 1.00 52.59 170 SER A N 1
ATOM 1148 C CA . SER A 1 170 ? -16.014 2.581 32.984 1.00 52.59 170 SER A CA 1
ATOM 1149 C C . SER A 1 170 ? -15.657 1.107 32.766 1.00 52.59 170 SER A C 1
ATOM 1151 O O . SER A 1 170 ? -15.231 0.764 31.664 1.00 52.59 170 SER A O 1
ATOM 1153 N N . THR A 1 171 ? -15.877 0.247 33.771 1.00 59.00 171 THR A N 1
ATOM 1154 C CA . THR A 1 171 ? -15.641 -1.221 33.795 1.00 59.00 171 THR A CA 1
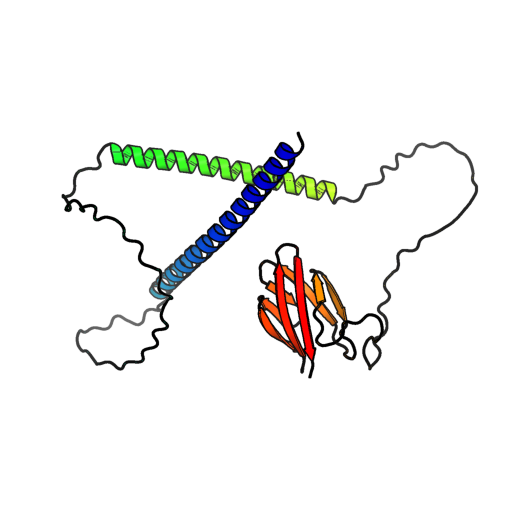ATOM 1155 C C . THR A 1 171 ? -16.409 -2.036 32.743 1.00 59.00 171 THR A C 1
ATOM 1157 O O . THR A 1 171 ? -16.133 -3.216 32.582 1.00 59.00 171 THR A O 1
ATOM 1160 N N . ASP A 1 172 ? -17.325 -1.414 31.999 1.00 62.84 172 ASP A N 1
ATOM 1161 C CA . ASP A 1 172 ? -18.065 -2.033 30.884 1.00 62.84 172 ASP A CA 1
ATOM 1162 C C . ASP A 1 172 ? -17.606 -1.535 29.494 1.00 62.84 172 ASP A C 1
ATOM 1164 O O . ASP A 1 172 ? -18.163 -1.911 28.459 1.00 62.84 172 ASP A O 1
ATOM 1168 N N . GLY A 1 173 ? -16.570 -0.688 29.454 1.00 64.38 173 GLY A N 1
ATOM 1169 C CA . GLY A 1 173 ? -16.131 0.012 28.249 1.00 64.38 173 GLY A CA 1
ATOM 1170 C C . GLY A 1 173 ? -17.068 1.165 27.853 1.00 64.38 173 GLY A C 1
ATOM 1171 O O . GLY A 1 173 ? -18.145 1.342 28.429 1.00 64.38 173 GLY A O 1
ATOM 1172 N N . PRO A 1 174 ? -16.668 2.011 26.891 1.00 73.50 174 PRO A N 1
ATOM 1173 C CA . PRO A 1 174 ? -17.544 3.051 26.362 1.00 73.50 174 PRO A CA 1
ATOM 1174 C C . PRO A 1 174 ? -18.733 2.413 25.628 1.00 73.50 174 PRO A C 1
ATOM 1176 O O . PRO A 1 174 ? -18.559 1.556 24.763 1.00 73.50 174 PRO A O 1
ATOM 1179 N N . THR A 1 175 ? -19.952 2.824 25.986 1.00 72.88 175 THR A N 1
ATOM 1180 C CA . THR A 1 175 ? -21.204 2.346 25.363 1.00 72.88 175 THR A CA 1
ATOM 1181 C C . THR A 1 175 ? -21.843 3.371 24.429 1.00 72.88 175 THR A C 1
ATOM 1183 O O . THR A 1 175 ? -22.779 3.047 23.703 1.00 72.88 175 THR A O 1
ATOM 1186 N N . LYS A 1 176 ? -21.381 4.619 24.482 1.00 71.94 176 LYS A N 1
ATOM 1187 C CA . LYS A 1 176 ? -21.738 5.705 23.569 1.00 71.94 176 LYS A CA 1
ATOM 1188 C C . LYS A 1 176 ? -20.434 6.095 22.876 1.00 71.94 176 LYS A C 1
ATOM 1190 O O . LYS A 1 176 ? -19.423 6.215 23.560 1.00 71.94 176 LYS A O 1
ATOM 1195 N N . ASP A 1 177 ? -20.453 6.176 21.550 1.00 86.50 177 ASP A N 1
ATOM 1196 C CA . ASP A 1 177 ? -19.290 6.493 20.701 1.00 86.50 177 ASP A CA 1
ATOM 1197 C C . ASP A 1 177 ? -18.232 5.380 20.590 1.00 86.50 177 ASP A C 1
ATOM 1199 O O . ASP A 1 177 ? -17.032 5.614 20.699 1.00 86.50 177 ASP A O 1
ATOM 1203 N N . CYS A 1 178 ? -18.683 4.146 20.355 1.00 91.69 178 CYS A N 1
ATOM 1204 C CA . CYS A 1 178 ? -17.828 2.982 20.126 1.00 91.69 178 CYS A CA 1
ATOM 1205 C C . CYS A 1 178 ? -18.209 2.241 18.838 1.00 91.69 178 CYS A C 1
ATOM 1207 O O . CYS A 1 178 ? -19.344 2.325 18.364 1.00 91.69 178 CYS A O 1
ATOM 1209 N N . ILE A 1 179 ? -17.262 1.483 18.285 1.00 94.44 179 ILE A N 1
ATOM 1210 C CA . ILE A 1 179 ? -17.494 0.635 17.116 1.00 94.44 179 ILE A CA 1
ATOM 1211 C C . ILE A 1 179 ? -18.098 -0.702 17.563 1.00 94.44 179 ILE A C 1
ATOM 1213 O O . ILE A 1 179 ? -17.516 -1.377 18.423 1.00 94.44 179 ILE A O 1
ATOM 1217 N N . PRO A 1 180 ? -19.237 -1.128 16.990 1.00 93.94 180 PRO A N 1
ATOM 1218 C CA . PRO A 1 180 ? -19.799 -2.442 17.262 1.00 93.94 180 PRO A CA 1
ATOM 1219 C C . PRO A 1 180 ? -18.830 -3.565 16.869 1.00 93.94 180 PRO A C 1
ATOM 1221 O O . PRO A 1 180 ? -18.178 -3.532 15.824 1.00 93.94 180 PRO A O 1
ATOM 1224 N N . LEU A 1 181 ? -18.760 -4.615 17.684 1.00 92.69 181 LEU A N 1
ATOM 1225 C CA . LEU A 1 181 ? -17.979 -5.799 17.332 1.00 92.69 181 LEU A CA 1
ATOM 1226 C C . LEU A 1 181 ? -18.541 -6.447 16.057 1.00 92.69 181 LEU A C 1
ATOM 1228 O O . LEU A 1 181 ? -19.753 -6.563 15.882 1.00 92.69 181 LEU A O 1
ATOM 1232 N N . GLY A 1 182 ? -17.653 -6.875 15.162 1.00 93.44 182 GLY A N 1
ATOM 1233 C CA . GLY A 1 182 ? -18.003 -7.534 13.905 1.00 93.44 182 GLY A CA 1
ATOM 1234 C C . GLY A 1 182 ? -18.429 -6.604 12.766 1.00 93.44 182 GLY A C 1
ATOM 1235 O O . GLY A 1 182 ? -18.605 -7.088 11.646 1.00 93.44 182 GLY A O 1
ATOM 1236 N N . THR A 1 183 ? -18.540 -5.291 12.984 1.00 96.31 183 THR A N 1
ATOM 1237 C CA . THR A 1 183 ? -18.782 -4.343 11.886 1.00 96.31 183 THR A CA 1
ATOM 1238 C C . THR A 1 183 ? -17.483 -3.923 11.209 1.00 96.31 183 THR A C 1
ATOM 1240 O O . THR A 1 183 ? -16.433 -3.848 11.849 1.00 96.31 183 THR A O 1
ATOM 1243 N N . ARG A 1 184 ? -17.564 -3.671 9.900 1.00 96.88 184 ARG A N 1
ATOM 1244 C CA . ARG A 1 184 ? -16.489 -3.045 9.129 1.00 96.88 184 ARG A CA 1
ATOM 1245 C C . ARG A 1 184 ? -16.492 -1.544 9.381 1.00 96.88 184 ARG A C 1
ATOM 1247 O O . ARG A 1 184 ? -17.560 -0.938 9.438 1.00 96.88 184 ARG A O 1
ATOM 1254 N N . PHE A 1 185 ? -15.313 -0.967 9.525 1.00 97.12 185 PHE A N 1
ATOM 1255 C CA . PHE A 1 185 ? -15.114 0.468 9.674 1.00 97.12 185 PHE A CA 1
ATOM 1256 C C . PHE A 1 185 ? -13.859 0.887 8.914 1.00 97.12 185 PHE A C 1
ATOM 1258 O O . PHE A 1 185 ? -12.956 0.078 8.702 1.00 97.12 185 PHE A O 1
ATOM 1265 N N . MET A 1 186 ? -13.820 2.150 8.499 1.00 97.56 186 MET A N 1
ATOM 1266 C CA . MET A 1 186 ? -12.616 2.763 7.949 1.00 97.56 186 MET A CA 1
ATOM 1267 C C . MET A 1 186 ? -11.835 3.444 9.063 1.00 97.56 186 MET A C 1
ATOM 1269 O O . MET A 1 186 ? -12.428 4.114 9.908 1.00 97.56 186 MET A O 1
ATOM 1273 N N . GLY A 1 187 ? -10.517 3.283 9.036 1.00 96.81 187 GLY A N 1
ATOM 1274 C CA . GLY A 1 187 ? -9.590 4.017 9.882 1.00 96.81 187 GLY A CA 1
ATOM 1275 C C . GLY A 1 187 ? -8.449 4.616 9.081 1.00 96.81 187 GLY A C 1
ATOM 1276 O O . GLY A 1 187 ? -8.053 4.068 8.054 1.00 96.81 187 GLY A O 1
ATOM 1277 N N . GLN A 1 188 ? -7.923 5.730 9.567 1.00 97.81 188 GLN A N 1
ATOM 1278 C CA . GLN A 1 188 ? -6.741 6.402 9.054 1.00 97.81 188 GLN A CA 1
ATOM 1279 C C . GLN A 1 188 ? -5.619 6.389 10.100 1.00 97.81 188 GLN A C 1
ATOM 1281 O O . GLN A 1 188 ? -5.834 6.172 11.293 1.00 97.81 188 GLN A O 1
ATOM 1286 N N . SER A 1 189 ? -4.388 6.611 9.644 1.00 96.44 189 SER A N 1
ATOM 1287 C CA . SER A 1 189 ? -3.216 6.798 10.507 1.00 96.44 189 SER A CA 1
ATOM 1288 C C . SER A 1 189 ? -3.477 7.847 11.598 1.00 96.44 189 SER A C 1
ATOM 1290 O O . SER A 1 189 ? -3.803 8.992 11.300 1.00 96.44 189 SER A O 1
ATOM 1292 N N . GLY A 1 190 ? -3.293 7.462 12.861 1.00 95.88 190 GLY A N 1
ATOM 1293 C CA . GLY A 1 190 ? -3.546 8.295 14.038 1.00 95.88 190 GLY A CA 1
ATOM 1294 C C . GLY A 1 190 ? -4.904 8.060 14.704 1.00 95.88 190 GLY A C 1
ATOM 1295 O O . GLY A 1 190 ? -5.081 8.456 15.860 1.00 95.88 190 GLY A O 1
ATOM 1296 N N . ASP A 1 191 ? -5.838 7.373 14.042 1.00 97.31 191 ASP A N 1
ATOM 1297 C CA . ASP A 1 191 ? -7.166 7.145 14.600 1.00 97.31 191 ASP A CA 1
ATOM 1298 C C . ASP A 1 191 ? -7.150 6.176 15.786 1.00 97.31 191 ASP A C 1
ATOM 1300 O O . ASP A 1 191 ? -6.348 5.238 15.884 1.00 97.31 191 ASP A O 1
ATOM 1304 N N . SER A 1 192 ? -8.086 6.406 16.706 1.00 96.06 192 SER A N 1
ATOM 1305 C CA . SER A 1 192 ? -8.306 5.585 17.894 1.00 96.06 192 SER A CA 1
ATOM 1306 C C . SER A 1 192 ? -9.778 5.208 18.000 1.00 96.06 192 SER A C 1
ATOM 1308 O O . SER A 1 192 ? -10.626 6.056 18.266 1.00 96.06 192 SER A O 1
ATOM 1310 N N . PHE A 1 193 ? -10.072 3.920 17.834 1.00 95.81 193 PHE A N 1
ATOM 1311 C CA . PHE A 1 193 ? -11.430 3.391 17.826 1.00 95.81 193 PHE A CA 1
ATOM 1312 C C . PHE A 1 193 ? -11.701 2.548 19.073 1.00 95.81 193 PHE A C 1
ATOM 1314 O O . PHE A 1 193 ? -11.170 1.438 19.196 1.00 95.81 193 PHE A O 1
ATOM 1321 N N . PRO A 1 194 ? -12.522 3.032 20.015 1.00 95.06 194 PRO A N 1
ATOM 1322 C CA . PRO A 1 194 ? -12.982 2.199 21.112 1.00 95.06 194 PRO A CA 1
ATOM 1323 C C . PRO A 1 194 ? -13.974 1.145 20.607 1.00 95.06 194 PRO A C 1
ATOM 1325 O O . PRO A 1 194 ? -14.900 1.452 19.855 1.00 95.06 194 PRO A O 1
ATOM 1328 N N . LEU A 1 195 ? -13.800 -0.105 21.034 1.00 93.25 195 LEU A N 1
ATOM 1329 C CA . LEU A 1 195 ? -14.682 -1.212 20.663 1.00 93.25 195 LEU A CA 1
ATOM 1330 C C . LEU A 1 195 ? -15.781 -1.399 21.712 1.00 93.25 195 LEU A C 1
ATOM 1332 O O . LEU A 1 195 ? -15.494 -1.570 22.900 1.00 93.25 195 LEU A O 1
ATOM 1336 N N . CYS A 1 196 ? -17.041 -1.405 21.273 1.00 93.25 196 CYS A N 1
ATOM 1337 C CA . CYS A 1 196 ? -18.187 -1.512 22.171 1.00 93.25 196 CYS A CA 1
ATOM 1338 C C . CYS A 1 196 ? -18.134 -2.789 23.015 1.00 93.25 196 CYS A C 1
ATOM 1340 O O . CYS A 1 196 ? -17.834 -3.864 22.495 1.00 93.25 196 CYS A O 1
ATOM 1342 N N . LYS A 1 197 ? -18.526 -2.677 24.294 1.00 89.06 197 LYS A N 1
ATOM 1343 C CA . LYS A 1 197 ? -18.544 -3.780 25.279 1.00 89.06 197 LYS A CA 1
ATOM 1344 C C . LYS A 1 197 ? -17.161 -4.365 25.593 1.00 89.06 197 LYS A C 1
ATOM 1346 O O . LYS A 1 197 ? -17.060 -5.489 26.076 1.00 89.06 197 LYS A O 1
ATOM 1351 N N . THR A 1 198 ? -16.093 -3.627 25.297 1.00 89.94 198 THR A N 1
ATOM 1352 C CA . THR A 1 198 ? -14.724 -4.009 25.651 1.00 89.94 198 THR A CA 1
ATOM 1353 C C . THR A 1 198 ? -13.949 -2.789 26.150 1.00 89.94 198 THR A C 1
ATOM 1355 O O . THR A 1 198 ? -14.317 -1.646 25.886 1.00 89.94 198 THR A O 1
ATOM 1358 N N . HIS A 1 199 ? -12.824 -3.027 26.822 1.00 88.06 199 HIS A N 1
ATOM 1359 C CA . HIS A 1 199 ? -11.861 -1.978 27.188 1.00 88.06 199 HIS A CA 1
ATOM 1360 C C . HIS A 1 199 ? -10.810 -1.710 26.113 1.00 88.06 199 HIS A C 1
ATOM 1362 O O . HIS A 1 199 ? -9.816 -1.028 26.362 1.00 88.06 199 HIS A O 1
ATOM 1368 N N . ILE A 1 200 ? -10.976 -2.308 24.937 1.00 91.12 200 ILE A N 1
ATOM 1369 C CA . ILE A 1 200 ? -9.963 -2.294 23.898 1.00 91.12 200 ILE A CA 1
ATOM 1370 C C . ILE A 1 200 ? -10.165 -1.045 23.043 1.00 91.12 200 ILE A C 1
ATOM 1372 O O . ILE A 1 200 ? -11.252 -0.795 22.520 1.00 91.12 200 ILE A O 1
ATOM 1376 N N . VAL A 1 201 ? -9.087 -0.277 22.885 1.00 93.94 201 VAL A N 1
ATOM 1377 C CA . VAL A 1 201 ? -9.005 0.833 21.934 1.00 93.94 201 VAL A CA 1
ATOM 1378 C C . VAL A 1 201 ? -8.046 0.424 20.834 1.00 93.94 201 VAL A C 1
ATOM 1380 O O . VAL A 1 201 ? -6.852 0.250 21.077 1.00 93.94 201 VAL A O 1
ATOM 1383 N N . LEU A 1 202 ? -8.579 0.270 19.632 1.00 95.75 202 LEU A N 1
ATOM 1384 C CA . LEU A 1 202 ? -7.794 -0.029 18.452 1.00 95.75 202 LEU A CA 1
ATOM 1385 C C . LEU A 1 202 ? -7.138 1.254 17.949 1.00 95.75 202 LEU A C 1
ATOM 1387 O O . LEU A 1 202 ? -7.839 2.205 17.612 1.00 95.75 202 LEU A O 1
ATOM 1391 N N . LYS A 1 203 ? -5.807 1.281 17.898 1.00 97.38 203 LYS A N 1
ATOM 1392 C CA . LYS A 1 203 ? -5.053 2.439 17.405 1.00 97.38 203 LYS A CA 1
ATOM 1393 C C . LYS A 1 203 ? -4.369 2.113 16.089 1.00 97.38 203 LYS A C 1
ATOM 1395 O O . LYS A 1 203 ? -3.553 1.187 16.039 1.00 97.38 203 LYS A O 1
ATOM 1400 N N . VAL A 1 204 ? -4.676 2.893 15.062 1.00 97.69 204 VAL A N 1
ATOM 1401 C CA . VAL A 1 204 ? -4.047 2.787 13.745 1.00 97.69 204 VAL A CA 1
ATOM 1402 C C . VAL A 1 204 ? -2.803 3.668 13.758 1.00 97.69 204 VAL A C 1
ATOM 1404 O O . VAL A 1 204 ? -2.899 4.883 13.888 1.00 97.69 204 VAL A O 1
ATOM 1407 N N . ALA A 1 205 ? -1.621 3.064 13.697 1.00 97.44 205 ALA A N 1
ATOM 1408 C CA . ALA A 1 205 ? -0.362 3.804 13.735 1.00 97.44 205 ALA A CA 1
ATOM 1409 C C . ALA A 1 205 ? 0.008 4.350 12.351 1.00 97.44 205 ALA A C 1
ATOM 1411 O O . ALA A 1 205 ? 0.399 5.509 12.237 1.00 97.44 205 ALA A O 1
ATOM 1412 N N . ALA A 1 206 ? -0.139 3.525 11.317 1.00 97.12 206 ALA A N 1
ATOM 1413 C CA . ALA A 1 206 ? 0.114 3.896 9.932 1.00 97.12 206 ALA A CA 1
ATOM 1414 C C . ALA A 1 206 ? -0.730 3.036 8.985 1.00 97.12 206 ALA A C 1
ATOM 1416 O O . ALA A 1 206 ? -1.096 1.909 9.322 1.00 97.12 206 ALA A O 1
ATOM 1417 N N . VAL A 1 207 ? -1.006 3.561 7.797 1.00 97.62 207 VAL A N 1
ATOM 1418 C CA . VAL A 1 207 ? -1.594 2.824 6.677 1.00 97.62 207 VAL A CA 1
ATOM 1419 C C . VAL A 1 207 ? -0.780 3.141 5.428 1.00 97.62 207 VAL A C 1
ATOM 1421 O O . VAL A 1 207 ? -0.535 4.312 5.137 1.00 97.62 207 VAL A O 1
ATOM 1424 N N . THR A 1 208 ? -0.336 2.102 4.732 1.00 95.81 208 THR A N 1
ATOM 1425 C CA . THR A 1 208 ? 0.496 2.164 3.522 1.00 95.81 208 THR A CA 1
ATOM 1426 C C . THR A 1 208 ? 0.041 1.105 2.511 1.00 95.81 208 THR A C 1
ATOM 1428 O O . THR A 1 208 ? -0.818 0.286 2.841 1.00 95.81 208 THR A O 1
ATOM 1431 N N . ASP A 1 209 ? 0.600 1.112 1.291 1.00 93.25 209 ASP A N 1
ATOM 1432 C CA . ASP A 1 209 ? 0.284 0.171 0.200 1.00 93.25 209 ASP A CA 1
ATOM 1433 C C . ASP A 1 209 ? 0.148 -1.294 0.661 1.00 93.25 209 ASP A C 1
ATOM 1435 O O . ASP A 1 209 ? 1.130 -2.025 0.836 1.00 93.25 209 ASP A O 1
ATOM 1439 N N . GLY A 1 210 ? -1.097 -1.729 0.877 1.00 95.50 210 GLY A N 1
ATOM 1440 C CA . GLY A 1 210 ? -1.427 -3.095 1.266 1.00 95.50 210 GLY A CA 1
ATOM 1441 C C . GLY A 1 210 ? -1.143 -3.468 2.726 1.00 95.50 210 GLY A C 1
ATOM 1442 O O . GLY A 1 210 ? -1.263 -4.650 3.064 1.00 95.50 210 GLY A O 1
ATOM 1443 N N . LEU A 1 211 ? -0.795 -2.518 3.600 1.00 96.56 211 LEU A N 1
ATOM 1444 C CA . LEU A 1 211 ? -0.421 -2.763 4.998 1.00 96.56 211 LEU A CA 1
ATOM 1445 C C . LEU A 1 211 ? -1.052 -1.742 5.955 1.00 96.56 211 LEU A C 1
ATOM 1447 O O . LEU A 1 211 ? -0.988 -0.534 5.749 1.00 96.56 211 LEU A O 1
ATOM 1451 N N . ALA A 1 212 ? -1.617 -2.234 7.058 1.00 97.50 212 ALA A N 1
ATOM 1452 C CA . ALA A 1 212 ? -2.048 -1.408 8.181 1.00 97.50 212 ALA A CA 1
ATOM 1453 C C . ALA A 1 212 ? -1.200 -1.732 9.418 1.00 97.50 212 ALA A C 1
ATOM 1455 O O . ALA A 1 212 ? -1.206 -2.864 9.906 1.00 97.50 212 ALA A O 1
ATOM 1456 N N . THR A 1 213 ? -0.487 -0.741 9.946 1.00 97.81 213 THR A N 1
ATOM 1457 C CA . THR A 1 213 ? 0.285 -0.859 11.186 1.00 97.81 213 THR A CA 1
ATOM 1458 C C . THR A 1 213 ? -0.615 -0.532 12.366 1.00 97.81 213 THR A C 1
ATOM 1460 O O . THR A 1 213 ? -1.101 0.591 12.515 1.00 97.81 213 THR A O 1
ATOM 1463 N N . ILE A 1 214 ? -0.818 -1.505 13.248 1.00 97.62 214 ILE A N 1
ATOM 1464 C CA . ILE A 1 214 ? -1.765 -1.410 14.356 1.00 97.62 214 ILE A CA 1
ATOM 1465 C C . ILE A 1 214 ? -1.021 -1.524 15.680 1.00 97.62 214 ILE A C 1
ATOM 1467 O O . ILE A 1 214 ? -0.265 -2.470 15.918 1.00 97.62 214 ILE A O 1
ATOM 1471 N N . SER A 1 215 ? -1.274 -0.585 16.593 1.00 96.12 215 SER A N 1
ATOM 1472 C CA . SER A 1 215 ? -0.640 -0.600 17.912 1.00 96.12 215 SER A CA 1
ATOM 1473 C C . SER A 1 215 ? -1.083 -1.833 18.703 1.00 96.12 215 SER A C 1
ATOM 1475 O O . SER A 1 215 ? -2.253 -1.953 19.069 1.00 96.12 215 SER A O 1
ATOM 1477 N N . GLY A 1 216 ? -0.148 -2.755 18.941 1.00 92.38 216 GLY A N 1
ATOM 1478 C CA . GLY A 1 216 ? -0.373 -4.032 19.627 1.00 92.38 216 GLY A CA 1
ATOM 1479 C C . GLY A 1 216 ? -0.464 -5.255 18.704 1.00 92.38 216 GLY A C 1
ATOM 1480 O O . GLY A 1 216 ? -0.159 -6.350 19.162 1.00 92.38 216 GLY A O 1
ATOM 1481 N N . ALA A 1 217 ? -0.805 -5.077 17.421 1.00 94.19 217 ALA A N 1
ATOM 1482 C CA . ALA A 1 217 ? -0.835 -6.161 16.423 1.00 94.19 217 ALA A CA 1
ATOM 1483 C C . ALA A 1 217 ? 0.381 -6.163 15.480 1.00 94.19 217 ALA A C 1
ATOM 1485 O O . ALA A 1 217 ? 0.685 -7.198 14.895 1.00 94.19 217 ALA A O 1
ATOM 1486 N N . GLY A 1 218 ? 1.075 -5.029 15.338 1.00 96.50 218 GLY A N 1
ATOM 1487 C CA . GLY A 1 218 ? 2.130 -4.862 14.339 1.00 96.50 218 GLY A CA 1
ATOM 1488 C C . GLY A 1 218 ? 1.555 -4.603 12.948 1.00 96.50 218 GLY A C 1
ATOM 1489 O O . GLY A 1 218 ? 0.461 -4.049 12.820 1.00 96.50 218 GLY A O 1
ATOM 1490 N N . ASP A 1 219 ? 2.307 -4.986 11.920 1.00 97.12 219 ASP A N 1
ATOM 1491 C CA . ASP A 1 219 ? 1.918 -4.795 10.525 1.00 97.12 219 ASP A CA 1
ATOM 1492 C C . ASP A 1 219 ? 0.984 -5.912 10.059 1.00 97.12 219 ASP A C 1
ATOM 1494 O O . ASP A 1 219 ? 1.317 -7.099 10.110 1.00 97.12 219 ASP A O 1
ATOM 1498 N N . VAL A 1 220 ? -0.199 -5.523 9.590 1.00 97.69 220 VAL A N 1
ATOM 1499 C CA . VAL A 1 220 ? -1.240 -6.438 9.129 1.00 97.69 220 VAL A CA 1
ATOM 1500 C C . VAL A 1 220 ? -1.489 -6.196 7.650 1.00 97.69 220 VAL A C 1
ATOM 1502 O O . VAL A 1 220 ? -1.965 -5.134 7.252 1.00 97.69 220 VAL A O 1
ATOM 1505 N N . ALA A 1 221 ? -1.155 -7.190 6.829 1.00 97.88 221 ALA A N 1
ATOM 1506 C CA . ALA A 1 221 ? -1.365 -7.121 5.390 1.00 97.88 221 ALA A CA 1
ATOM 1507 C C . ALA A 1 221 ? -2.856 -7.190 5.029 1.00 97.88 221 ALA A C 1
ATOM 1509 O O . ALA A 1 221 ? -3.659 -7.825 5.720 1.00 97.88 221 ALA A O 1
ATOM 1510 N N . VAL A 1 222 ? -3.221 -6.589 3.900 1.00 97.50 222 VAL A N 1
ATOM 1511 C CA . VAL A 1 222 ? -4.563 -6.711 3.322 1.00 97.50 222 VAL A CA 1
ATOM 1512 C C . VAL A 1 222 ? -4.928 -8.180 3.100 1.00 97.50 222 VAL A C 1
ATOM 1514 O O . VAL A 1 222 ? -4.147 -8.971 2.575 1.00 97.50 222 VAL A O 1
ATOM 1517 N N . GLY A 1 223 ? -6.134 -8.553 3.524 1.00 96.81 223 GLY A N 1
ATOM 1518 C CA . GLY A 1 223 ? -6.643 -9.923 3.493 1.00 96.81 223 GLY A CA 1
ATOM 1519 C C . GLY A 1 223 ? -6.203 -10.782 4.681 1.00 96.81 223 GLY A C 1
ATOM 1520 O O . GLY A 1 223 ? -6.749 -11.871 4.870 1.00 96.81 223 GLY A O 1
ATOM 1521 N N . ALA A 1 224 ? -5.265 -10.315 5.511 1.00 97.25 224 ALA A N 1
ATOM 1522 C CA . ALA A 1 224 ? -4.844 -11.040 6.699 1.00 97.25 224 ALA A CA 1
ATOM 1523 C C . ALA A 1 224 ? -5.839 -10.863 7.853 1.00 97.25 224 ALA A C 1
ATOM 1525 O O . ALA A 1 224 ? -6.553 -9.865 7.979 1.00 97.25 224 ALA A O 1
ATOM 1526 N N . THR A 1 225 ? -5.866 -11.864 8.731 1.00 97.31 225 THR A N 1
ATOM 1527 C CA . THR A 1 225 ? -6.559 -11.803 10.017 1.00 97.31 225 THR A CA 1
ATOM 1528 C C . THR A 1 225 ? -5.581 -12.222 11.102 1.00 97.31 225 THR A C 1
ATOM 1530 O O . THR A 1 225 ? -5.037 -13.323 11.049 1.00 97.31 225 THR A O 1
ATOM 1533 N N . VAL A 1 226 ? -5.345 -11.346 12.073 1.00 97.38 226 VAL A N 1
ATOM 1534 C CA . VAL A 1 226 ? -4.334 -11.534 13.118 1.00 97.38 226 VAL A CA 1
ATOM 1535 C C . VAL A 1 226 ? -4.958 -11.462 14.511 1.00 97.38 226 VAL A C 1
ATOM 1537 O O . VAL A 1 226 ? -5.973 -10.782 14.699 1.00 97.38 226 VAL A O 1
ATOM 1540 N N . PRO A 1 227 ? -4.378 -12.146 15.510 1.00 96.31 227 PRO A N 1
ATOM 1541 C CA . PRO A 1 227 ? -4.765 -11.941 16.899 1.00 96.31 227 PRO A CA 1
ATOM 1542 C C . PRO A 1 227 ? -4.369 -10.526 17.341 1.00 96.31 227 PRO A C 1
ATOM 1544 O O . PRO A 1 227 ? -3.212 -10.135 17.214 1.00 96.31 227 PRO A O 1
ATOM 1547 N N . TYR A 1 228 ? -5.327 -9.761 17.869 1.00 94.25 228 TYR A N 1
ATOM 1548 C CA . TYR A 1 228 ? -5.086 -8.398 18.360 1.00 94.25 228 TYR A CA 1
ATOM 1549 C C . TYR A 1 228 ? -4.971 -8.335 19.886 1.00 94.25 228 TYR A C 1
ATOM 1551 O O . TYR A 1 228 ? -4.114 -7.653 20.439 1.00 94.25 228 TYR A O 1
ATOM 1559 N N . ASN A 1 229 ? -5.847 -9.058 20.581 1.00 91.69 229 ASN A N 1
ATOM 1560 C CA . ASN A 1 229 ? -5.859 -9.167 22.038 1.00 91.69 229 ASN A CA 1
ATOM 1561 C C . ASN A 1 229 ? -6.457 -10.531 22.431 1.00 91.69 229 ASN A C 1
ATOM 1563 O O . ASN A 1 229 ? -6.879 -11.295 21.562 1.00 91.69 229 ASN A O 1
ATOM 1567 N N . LYS A 1 230 ? -6.506 -10.863 23.725 1.00 86.25 230 LYS A N 1
ATOM 1568 C CA . LYS A 1 230 ? -7.049 -12.133 24.224 1.00 86.25 230 LYS A CA 1
ATOM 1569 C C . LYS A 1 230 ? -8.504 -12.313 23.782 1.00 86.25 230 LYS A C 1
ATOM 1571 O O . LYS A 1 230 ? -9.396 -11.678 24.329 1.00 86.25 230 LYS A O 1
ATOM 1576 N N . GLY A 1 231 ? -8.711 -13.179 22.790 1.00 89.81 231 GLY A N 1
ATOM 1577 C CA . GLY A 1 231 ? -10.029 -13.503 22.235 1.00 89.81 231 GLY A CA 1
ATOM 1578 C C . GLY A 1 231 ? -10.486 -12.615 21.074 1.00 89.81 231 GLY A C 1
ATOM 1579 O O . GLY A 1 231 ? -11.521 -12.906 20.485 1.00 89.81 231 GLY A O 1
ATOM 1580 N N . CYS A 1 232 ? -9.726 -11.581 20.693 1.00 95.88 232 CYS A N 1
ATOM 1581 C CA . CYS A 1 232 ? -10.081 -10.684 19.590 1.00 95.88 232 CYS A CA 1
ATOM 1582 C C . CYS A 1 232 ? -9.188 -10.892 18.365 1.00 95.88 232 CYS A C 1
ATOM 1584 O O . CYS A 1 232 ? -7.960 -10.830 18.455 1.00 95.88 232 CYS A O 1
ATOM 1586 N N . MET A 1 233 ? -9.821 -11.052 17.206 1.00 97.12 233 MET A N 1
ATOM 1587 C CA . MET A 1 233 ? -9.183 -11.106 15.895 1.00 97.12 233 MET A CA 1
ATOM 1588 C C . MET A 1 233 ? -9.433 -9.797 15.148 1.00 97.12 233 MET A C 1
ATOM 1590 O O . MET A 1 233 ? -10.563 -9.303 15.116 1.00 97.12 233 MET A O 1
ATOM 1594 N N . LEU A 1 234 ? -8.388 -9.260 14.529 1.00 97.56 234 LEU A N 1
ATOM 1595 C CA . LEU A 1 234 ? -8.453 -8.116 13.631 1.00 97.56 234 LEU A CA 1
ATOM 1596 C C . LEU A 1 234 ? -8.265 -8.597 12.194 1.00 97.56 234 LEU A C 1
ATOM 1598 O O . LEU A 1 234 ? -7.265 -9.242 11.894 1.00 97.56 234 LEU A O 1
ATOM 1602 N N . ALA A 1 235 ? -9.201 -8.253 11.315 1.00 97.88 235 ALA A N 1
ATOM 1603 C CA . ALA A 1 235 ? -9.096 -8.466 9.877 1.00 97.88 235 ALA A CA 1
ATOM 1604 C C . ALA A 1 235 ? -8.937 -7.125 9.153 1.00 97.88 235 ALA A C 1
ATOM 1606 O O . ALA A 1 235 ? -9.677 -6.181 9.448 1.00 97.88 235 ALA A O 1
ATOM 1607 N N . VAL A 1 236 ? -8.016 -7.068 8.190 1.00 98.12 236 VAL A N 1
ATOM 1608 C CA . VAL A 1 236 ? -7.814 -5.919 7.292 1.00 98.12 236 VAL A CA 1
ATOM 1609 C C . VAL A 1 236 ? -8.283 -6.317 5.896 1.00 98.12 236 VAL A C 1
ATOM 1611 O O . VAL A 1 236 ? -7.854 -7.340 5.368 1.00 98.12 236 VAL A O 1
ATOM 1614 N N . PHE A 1 237 ? -9.182 -5.540 5.296 1.00 97.94 237 PHE A N 1
ATOM 1615 C CA . PHE A 1 237 ? -9.760 -5.826 3.975 1.00 97.94 237 PHE A CA 1
ATOM 1616 C C . PHE A 1 237 ? -9.201 -4.947 2.869 1.00 97.94 237 PHE A C 1
ATOM 1618 O O . PHE A 1 237 ? -9.107 -5.404 1.733 1.00 97.94 237 PHE A O 1
ATOM 1625 N N . SER A 1 238 ? -8.832 -3.716 3.202 1.00 97.19 238 SER A N 1
ATOM 1626 C CA . SER A 1 238 ? -8.122 -2.800 2.320 1.00 97.19 238 SER A CA 1
ATOM 1627 C C . SER A 1 238 ? -7.181 -1.934 3.149 1.00 97.19 238 SER A C 1
ATOM 1629 O O . SER A 1 238 ? -7.429 -1.701 4.332 1.00 97.19 238 SER A O 1
ATOM 1631 N N . ALA A 1 239 ? -6.094 -1.506 2.522 1.00 96.88 239 ALA A N 1
ATOM 1632 C CA . ALA A 1 239 ? -5.144 -0.521 3.009 1.00 96.88 239 ALA A CA 1
ATOM 1633 C C . ALA A 1 239 ? -4.521 0.091 1.757 1.00 96.88 239 ALA A C 1
ATOM 1635 O O . ALA A 1 239 ? -3.939 -0.635 0.947 1.00 96.88 239 ALA A O 1
ATOM 1636 N N . ASP A 1 240 ? -4.741 1.381 1.558 1.00 93.31 240 ASP A N 1
ATOM 1637 C CA . ASP A 1 240 ? -4.336 2.086 0.349 1.00 93.31 240 ASP A CA 1
ATOM 1638 C C . ASP A 1 240 ? -3.428 3.278 0.665 1.00 93.31 240 ASP A C 1
ATOM 1640 O O . ASP A 1 240 ? -3.342 3.756 1.800 1.00 93.31 240 ASP A O 1
ATOM 1644 N N . ASP A 1 241 ? -2.753 3.777 -0.368 1.00 92.81 241 ASP A N 1
ATOM 1645 C CA . ASP A 1 241 ? -1.804 4.888 -0.260 1.00 92.81 241 ASP A CA 1
ATOM 1646 C C . ASP A 1 241 ? -2.452 6.230 0.092 1.00 92.81 241 ASP A C 1
ATOM 1648 O O . ASP A 1 241 ? -1.747 7.192 0.402 1.00 92.81 241 ASP A O 1
ATOM 1652 N N . SER A 1 242 ? -3.789 6.318 0.082 1.00 92.31 242 SER A N 1
ATOM 1653 C CA . SER A 1 242 ? -4.481 7.496 0.612 1.00 92.31 242 SER A CA 1
ATOM 1654 C C . SER A 1 242 ? -4.543 7.502 2.143 1.00 92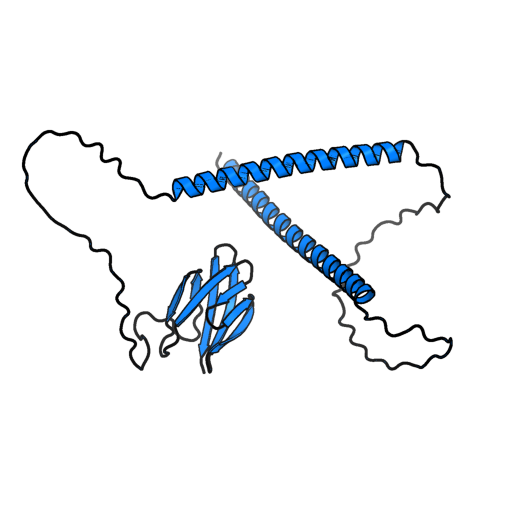.31 242 SER A C 1
ATOM 1656 O O . SER A 1 242 ? -4.987 8.479 2.748 1.00 92.31 242 SER A O 1
ATOM 1658 N N . GLY A 1 243 ? -4.004 6.454 2.775 1.00 95.19 243 GLY A N 1
ATOM 1659 C CA . GLY A 1 243 ? -3.826 6.349 4.214 1.00 95.19 243 GLY A CA 1
ATOM 1660 C C . GLY A 1 243 ? -5.056 5.807 4.932 1.00 95.19 243 GLY A C 1
ATOM 1661 O O . GLY A 1 243 ? -5.122 5.932 6.155 1.00 95.19 243 GLY A O 1
ATOM 1662 N N . PHE A 1 244 ? -6.010 5.218 4.206 1.00 97.12 244 PHE A N 1
ATOM 1663 C CA . PHE A 1 244 ? -7.212 4.615 4.772 1.00 97.12 244 PHE A CA 1
ATOM 1664 C C . PHE A 1 244 ? -7.148 3.089 4.717 1.00 97.12 244 PHE A C 1
ATOM 1666 O O . PHE A 1 244 ? -6.675 2.495 3.749 1.00 97.12 244 PHE A O 1
ATOM 1673 N N . ALA A 1 245 ? -7.648 2.448 5.770 1.00 97.94 245 ALA A N 1
ATOM 1674 C CA . ALA A 1 245 ? -7.784 1.004 5.852 1.00 97.94 245 ALA A CA 1
ATOM 1675 C C . ALA A 1 245 ? -9.210 0.616 6.250 1.00 97.94 245 ALA A C 1
ATOM 1677 O O . ALA A 1 245 ? -9.765 1.159 7.208 1.00 97.94 245 ALA A O 1
ATOM 1678 N N . GLU A 1 246 ? -9.804 -0.346 5.542 1.00 98.06 246 GLU A N 1
ATOM 1679 C CA . GLU A 1 246 ? -11.063 -0.969 5.948 1.00 98.06 246 GLU A CA 1
ATOM 1680 C C . GLU A 1 246 ? -10.770 -2.183 6.830 1.00 98.06 246 GLU A C 1
ATOM 1682 O O . GLU A 1 246 ? -10.096 -3.135 6.427 1.00 98.06 246 GLU A O 1
ATOM 1687 N N . MET A 1 247 ? -11.302 -2.169 8.047 1.00 98.00 247 MET A N 1
ATOM 1688 C CA . MET A 1 247 ? -10.954 -3.119 9.097 1.00 98.00 247 MET A CA 1
ATOM 1689 C C . MET A 1 247 ? -12.203 -3.668 9.789 1.00 98.00 247 MET A C 1
ATOM 1691 O O . MET A 1 247 ? -13.258 -3.038 9.807 1.00 98.00 247 MET A O 1
ATOM 1695 N N . ARG A 1 248 ? -12.093 -4.858 10.388 1.00 97.81 248 ARG A N 1
ATOM 1696 C CA . ARG A 1 248 ? -13.115 -5.430 11.281 1.00 97.81 248 ARG A CA 1
ATOM 1697 C C . ARG A 1 248 ? -12.454 -6.108 12.463 1.00 97.81 248 ARG A C 1
ATOM 1699 O O . ARG A 1 248 ? -11.547 -6.916 12.282 1.00 97.81 248 ARG A O 1
ATOM 1706 N N . VAL A 1 249 ? -12.984 -5.858 13.656 1.00 96.94 249 VAL A N 1
ATOM 1707 C CA . VAL A 1 249 ? -12.583 -6.571 14.871 1.00 96.94 249 VAL A CA 1
ATOM 1708 C C . VAL A 1 249 ? -13.714 -7.478 15.331 1.00 96.94 249 VAL A C 1
ATOM 1710 O O . VAL A 1 249 ? -14.860 -7.047 15.436 1.00 96.94 249 VAL A O 1
ATOM 1713 N N . THR A 1 250 ? -13.395 -8.735 15.613 1.00 95.81 250 THR A N 1
ATOM 1714 C CA . THR A 1 250 ? -14.321 -9.719 16.187 1.00 95.81 250 THR A CA 1
ATOM 1715 C C . THR A 1 250 ? -13.722 -10.280 17.462 1.00 95.81 250 THR A C 1
ATOM 1717 O O . THR A 1 250 ? -12.599 -10.777 17.420 1.00 95.81 250 THR A O 1
ATOM 1720 N N . CYS A 1 251 ? -14.462 -10.232 18.566 1.00 93.38 251 CYS A N 1
ATOM 1721 C CA . CYS A 1 251 ? -14.056 -10.807 19.846 1.00 93.38 251 CYS A CA 1
ATOM 1722 C C . CYS A 1 251 ? -14.991 -11.960 20.220 1.00 93.38 251 CYS A C 1
ATOM 1724 O O . CYS A 1 251 ? -16.195 -11.854 19.971 1.00 93.38 251 CYS A O 1
ATOM 1726 N N . GLN A 1 252 ? -14.429 -13.036 20.772 1.00 86.94 252 GLN A N 1
ATOM 1727 C CA . GLN A 1 252 ? -15.155 -14.179 21.335 1.00 86.94 252 GLN A CA 1
ATOM 1728 C C . GLN A 1 252 ? -15.091 -14.187 22.858 1.00 86.94 252 GLN A C 1
ATOM 1730 O O . GLN A 1 252 ? -14.042 -13.766 23.398 1.00 86.94 252 GLN A O 1
#

Radius of gyration: 32.27 Å; chains: 1; bounding box: 64×99×72 Å